Protein AF-A0A937U6I2-F1 (afdb_monomer)

Radius of gyration: 20.14 Å; Cα contacts (8 Å, |Δi|>4): 126; chains: 1; bounding box: 42×28×64 Å

pLDDT: mean 82.34, std 18.41, range [31.67, 98.12]

Foldseek 3Di:
DVVVVVVVCVVVVVVPDDDDPPPPFPCPVCLVVLVVQLVVLLVQLLVLLVVLLVQLVVLVVVDQPCLVVSLVSLVSNLVSLVSNLVSCVRNVRVCCVPPCVPPCVPPNVVLVVLVVVLVVLSVVLNVLSVVLSVLSVVDRSNPPVVCSVVNNVSSVSSSVSSVSNVVSVVVVVVVVPDD

Secondary structure (DSSP, 8-state):
-HHHHHHHHHHHHHHHS-S------TTGGGHHHHHHHHHHHHHHHHHHHHHHHHHHHHHHTT--TTHHHHHHHHHHHHHHHHHHHHHHHHHHHHHIIIIIIIIIHHH-HHHHHHHHHHHHHHHHHHHHHHHHHHHHHH--TTT-GGGHHHHHHHHHHHHHHHHHHHHHHHHHHHHT---

Mean predicted aligned error: 8.8 Å

Solvent-accessible surface area (backbone atoms only — not comparable to full-atom values): 9840 Å² total; per-residue (Å²): 96,59,57,57,51,54,51,47,45,57,59,50,56,63,68,71,54,81,93,68,85,69,76,80,56,78,59,64,94,46,45,66,62,47,50,52,52,29,52,52,31,45,51,53,24,52,54,24,44,51,58,26,46,63,47,57,59,32,46,80,72,73,50,60,94,53,59,74,60,36,54,49,23,43,52,51,24,38,53,26,45,53,52,27,49,53,41,47,60,60,49,40,63,56,42,45,63,70,42,38,62,66,49,25,68,73,78,33,61,68,58,48,51,55,50,53,52,47,51,54,47,48,58,52,43,54,55,49,39,53,52,52,43,52,52,56,75,73,56,52,76,80,80,48,53,76,59,44,74,59,53,51,56,52,53,51,50,50,45,53,47,53,50,51,49,49,52,53,51,54,49,56,49,50,73,73,62,72,89

Structure (mmCIF, N/CA/C/O backbone):
data_AF-A0A937U6I2-F1
#
_entry.id   AF-A0A937U6I2-F1
#
loop_
_atom_site.group_PDB
_atom_site.id
_atom_site.type_symbol
_atom_site.label_atom_id
_atom_site.label_alt_id
_atom_site.label_comp_id
_atom_site.label_asym_id
_atom_site.label_entity_id
_atom_site.label_seq_id
_atom_site.pdbx_PDB_ins_code
_atom_site.Cartn_x
_atom_site.Cartn_y
_atom_site.Cartn_z
_atom_site.occupancy
_atom_site.B_iso_or_equiv
_atom_site.auth_seq_id
_atom_site.auth_comp_id
_atom_site.auth_asym_id
_atom_site.auth_atom_id
_atom_site.pdbx_PDB_model_num
ATOM 1 N N . MET A 1 1 ? -0.943 6.144 -28.803 1.00 35.94 1 MET A N 1
ATOM 2 C CA . MET A 1 1 ? -1.054 5.220 -29.969 1.00 35.94 1 MET A CA 1
ATOM 3 C C . MET A 1 1 ? 0.317 4.964 -30.582 1.00 35.94 1 MET A C 1
ATOM 5 O O . MET A 1 1 ? 0.565 3.845 -31.000 1.00 35.94 1 MET A O 1
ATOM 9 N N . ALA A 1 2 ? 1.238 5.931 -30.543 1.00 31.67 2 ALA A N 1
ATOM 10 C CA . ALA A 1 2 ? 2.617 5.746 -30.993 1.00 31.67 2 ALA A CA 1
ATOM 11 C C . ALA A 1 2 ? 3.400 4.714 -30.151 1.00 31.67 2 ALA A C 1
ATOM 13 O O . ALA A 1 2 ? 4.226 3.983 -30.688 1.00 31.67 2 ALA A O 1
ATOM 14 N N . PHE A 1 3 ? 3.089 4.566 -28.853 1.00 37.88 3 PHE A N 1
ATOM 15 C CA . PHE A 1 3 ? 3.633 3.481 -28.014 1.00 37.88 3 PHE A CA 1
ATOM 16 C C . PHE A 1 3 ? 3.252 2.076 -28.515 1.00 37.88 3 PHE A C 1
ATOM 18 O O . PHE A 1 3 ? 4.052 1.147 -28.435 1.00 37.88 3 PHE A O 1
ATOM 25 N N . PHE A 1 4 ? 2.032 1.931 -29.041 1.00 41.69 4 PHE A N 1
ATOM 26 C CA . PHE A 1 4 ? 1.520 0.673 -29.582 1.00 41.69 4 PHE A CA 1
ATOM 27 C C . PHE A 1 4 ? 2.225 0.316 -30.891 1.00 41.69 4 PHE A C 1
ATOM 29 O O . PHE A 1 4 ? 2.649 -0.825 -31.052 1.00 41.69 4 PHE A O 1
ATOM 36 N N . GLU A 1 5 ? 2.431 1.298 -31.772 1.00 39.84 5 GLU A N 1
ATOM 37 C CA . GLU A 1 5 ? 3.123 1.082 -33.044 1.00 39.84 5 GLU A CA 1
ATOM 38 C C . GLU A 1 5 ? 4.613 0.813 -32.867 1.00 39.84 5 GLU A C 1
ATOM 40 O O . GLU A 1 5 ? 5.108 -0.121 -33.476 1.00 39.84 5 GLU A O 1
ATOM 45 N N . ARG A 1 6 ? 5.318 1.522 -31.974 1.00 48.12 6 ARG A N 1
ATOM 46 C CA . ARG A 1 6 ? 6.763 1.308 -31.771 1.00 48.12 6 ARG A CA 1
ATOM 47 C C . ARG A 1 6 ? 7.086 0.026 -31.002 1.00 48.12 6 ARG A C 1
ATOM 49 O O . ARG A 1 6 ? 8.097 -0.612 -31.270 1.00 48.12 6 ARG A O 1
ATOM 56 N N . PHE A 1 7 ? 6.227 -0.373 -30.059 1.00 51.81 7 PHE A N 1
ATOM 57 C CA . PHE A 1 7 ? 6.339 -1.679 -29.404 1.00 51.81 7 PHE A CA 1
ATOM 58 C C . PHE A 1 7 ? 6.014 -2.806 -30.391 1.00 51.81 7 PHE A C 1
ATOM 60 O O . PHE A 1 7 ? 6.763 -3.772 -30.442 1.00 51.81 7 PHE A O 1
ATOM 67 N N . CYS A 1 8 ? 4.973 -2.664 -31.225 1.00 45.91 8 CYS A N 1
ATOM 68 C CA . CYS A 1 8 ? 4.699 -3.622 -32.299 1.00 45.91 8 CYS A CA 1
ATOM 69 C C . CYS A 1 8 ? 5.798 -3.632 -33.368 1.00 45.91 8 CYS A C 1
ATOM 71 O O . CYS A 1 8 ? 6.130 -4.708 -33.831 1.00 45.91 8 CYS A O 1
ATOM 73 N N . GLU A 1 9 ? 6.404 -2.500 -33.730 1.00 47.06 9 GLU A N 1
ATOM 74 C CA . GLU A 1 9 ? 7.541 -2.434 -34.658 1.00 47.06 9 GLU A CA 1
ATOM 75 C C . GLU A 1 9 ? 8.759 -3.150 -34.093 1.00 47.06 9 GLU A C 1
ATOM 77 O O . GLU A 1 9 ? 9.342 -3.956 -34.796 1.00 47.06 9 GLU A O 1
ATOM 82 N N . VAL A 1 10 ? 9.134 -2.927 -32.830 1.00 54.56 10 VAL A N 1
ATOM 83 C CA . VAL A 1 10 ? 10.251 -3.661 -32.207 1.00 54.56 10 VAL A CA 1
ATOM 84 C C . VAL A 1 10 ? 9.935 -5.162 -32.115 1.00 54.56 10 VAL A C 1
ATOM 86 O O . VAL A 1 10 ? 10.808 -5.992 -32.362 1.00 54.56 10 VAL A O 1
ATOM 89 N N . LEU A 1 11 ? 8.676 -5.520 -31.844 1.00 48.47 11 LEU A N 1
ATOM 90 C CA . LEU A 1 11 ? 8.210 -6.908 -31.763 1.00 48.47 11 LEU A CA 1
ATOM 91 C C . LEU A 1 11 ? 8.089 -7.592 -33.145 1.00 48.47 11 LEU A C 1
ATOM 93 O O . LEU A 1 11 ? 8.285 -8.800 -33.247 1.00 48.47 11 LEU A O 1
ATOM 97 N N . LEU A 1 12 ? 7.781 -6.840 -34.208 1.00 44.22 12 LEU A N 1
ATOM 98 C CA . LEU A 1 12 ? 7.630 -7.325 -35.588 1.00 44.22 12 LEU A CA 1
ATOM 99 C C . LEU A 1 12 ? 8.954 -7.288 -36.367 1.00 44.22 12 LEU A C 1
ATOM 101 O O . LEU A 1 12 ? 9.230 -8.217 -37.119 1.00 44.22 12 LEU A O 1
ATOM 105 N N . LEU A 1 13 ? 9.812 -6.288 -36.149 1.00 45.78 13 LEU A N 1
ATOM 106 C CA . LEU A 1 13 ? 11.174 -6.228 -36.703 1.00 45.78 13 LEU A CA 1
ATOM 107 C C . LEU A 1 13 ? 12.085 -7.281 -36.061 1.00 45.78 13 LEU A C 1
ATOM 109 O O . LEU A 1 13 ? 12.950 -7.832 -36.739 1.00 45.78 13 LEU A O 1
ATOM 113 N N . GLY A 1 14 ? 11.843 -7.633 -34.792 1.00 42.44 14 GLY A N 1
ATOM 114 C CA . GLY A 1 14 ? 12.452 -8.803 -34.153 1.00 42.44 14 GLY A CA 1
ATOM 115 C C . GLY A 1 14 ? 11.981 -10.147 -34.729 1.00 42.44 14 GLY A C 1
ATOM 116 O O . GLY A 1 14 ? 12.646 -11.156 -34.522 1.00 42.44 14 GLY A O 1
ATOM 117 N N . ALA A 1 15 ? 10.871 -10.175 -35.477 1.00 44.38 15 ALA A N 1
ATOM 118 C CA . ALA A 1 15 ? 10.343 -11.381 -36.119 1.00 44.38 15 ALA A CA 1
ATOM 119 C C . ALA A 1 15 ? 10.785 -11.546 -37.589 1.00 44.38 15 ALA A C 1
ATOM 121 O O . ALA A 1 15 ? 10.637 -12.635 -38.141 1.00 44.38 15 ALA A O 1
ATOM 122 N N . SER A 1 16 ? 11.330 -10.500 -38.228 1.00 41.97 16 SER A N 1
ATOM 123 C CA . SER A 1 16 ? 11.788 -10.532 -39.630 1.00 41.97 16 SER A CA 1
ATOM 124 C C . SER A 1 16 ? 13.309 -10.647 -39.809 1.00 41.97 16 SER A C 1
ATOM 126 O O . SER A 1 16 ? 13.774 -10.821 -40.934 1.00 41.97 16 SER A O 1
ATOM 128 N N . GLY A 1 17 ? 14.095 -10.543 -38.732 1.00 39.78 17 GLY A N 1
ATOM 129 C CA . GLY A 1 17 ? 15.539 -10.790 -38.739 1.00 39.78 17 GLY A CA 1
ATOM 130 C C . GLY A 1 17 ? 15.842 -12.243 -38.375 1.00 39.78 17 GLY A C 1
ATOM 131 O O . GLY A 1 17 ? 15.545 -12.671 -37.264 1.00 39.78 17 GLY A O 1
ATOM 132 N N . GLY A 1 18 ? 16.395 -13.005 -39.319 1.00 41.66 18 GLY A N 1
ATOM 133 C CA . GLY A 1 18 ? 16.702 -14.426 -39.156 1.00 41.66 18 GLY A CA 1
ATOM 134 C C . GLY A 1 18 ? 17.560 -14.760 -37.928 1.00 41.66 18 GLY A C 1
ATOM 135 O O . GLY A 1 18 ? 18.485 -14.035 -37.580 1.00 41.66 18 GLY A O 1
ATOM 136 N N . GLU A 1 19 ? 17.223 -15.894 -37.308 1.00 42.62 19 GLU A N 1
ATOM 137 C CA . GLU A 1 19 ? 18.074 -16.730 -36.449 1.00 42.62 19 GLU A CA 1
ATOM 138 C C . GLU A 1 19 ? 18.980 -16.011 -35.432 1.00 42.62 19 GLU A C 1
ATOM 140 O O . GLU A 1 19 ? 20.196 -16.167 -35.409 1.00 42.62 19 GLU A O 1
ATOM 145 N N . ALA A 1 20 ? 18.359 -15.339 -34.467 1.00 39.75 20 ALA A N 1
ATOM 146 C CA . ALA A 1 20 ? 18.815 -15.408 -33.084 1.00 39.75 20 ALA A CA 1
ATOM 147 C C . ALA A 1 20 ? 17.572 -15.369 -32.199 1.00 39.75 20 ALA A C 1
ATOM 149 O O . ALA A 1 20 ? 16.905 -14.342 -32.100 1.00 39.75 20 ALA A O 1
ATOM 150 N N . ALA A 1 21 ? 17.221 -16.504 -31.592 1.00 43.34 21 ALA A N 1
ATOM 151 C CA . ALA A 1 21 ? 16.171 -16.566 -30.589 1.00 43.34 21 ALA A CA 1
ATOM 152 C C . ALA A 1 21 ? 16.578 -15.674 -29.408 1.00 43.34 21 ALA A C 1
ATOM 154 O O . ALA A 1 21 ? 17.248 -16.129 -28.481 1.00 43.34 21 ALA A O 1
ATOM 155 N N . ALA A 1 22 ? 16.201 -14.392 -29.452 1.00 48.66 22 ALA A N 1
ATOM 156 C CA . ALA A 1 22 ? 16.170 -13.561 -28.264 1.00 48.66 22 ALA A CA 1
ATOM 157 C C . ALA A 1 22 ? 15.374 -14.369 -27.229 1.00 48.66 22 ALA A C 1
ATOM 159 O O . ALA A 1 22 ? 14.268 -14.817 -27.554 1.00 48.66 22 ALA A O 1
ATOM 160 N N . PRO A 1 23 ? 15.946 -14.680 -26.053 1.00 48.94 23 PRO A N 1
ATOM 161 C CA . PRO A 1 23 ? 15.294 -15.561 -25.101 1.00 48.94 23 PRO A CA 1
ATOM 162 C C . PRO A 1 23 ? 13.951 -14.929 -24.760 1.00 48.94 23 PRO A C 1
ATOM 164 O O . PRO A 1 23 ? 13.916 -13.859 -24.157 1.00 48.94 23 PRO A O 1
ATOM 167 N N . GLY A 1 24 ? 12.863 -15.559 -25.214 1.00 48.88 24 GLY A N 1
ATOM 168 C CA . GLY A 1 24 ? 11.517 -15.037 -25.025 1.00 48.88 24 GLY A CA 1
ATOM 169 C C . GLY A 1 24 ? 11.320 -14.755 -23.545 1.00 48.88 24 GLY A C 1
ATOM 170 O O . GLY A 1 24 ? 11.349 -15.675 -22.723 1.00 48.88 24 GLY A O 1
ATOM 171 N N . ILE A 1 25 ? 11.199 -13.478 -23.191 1.00 61.44 25 ILE A N 1
ATOM 172 C CA . ILE A 1 25 ? 11.077 -13.097 -21.792 1.00 61.44 25 ILE A CA 1
ATOM 173 C C . ILE A 1 25 ? 9.711 -13.582 -21.310 1.00 61.44 25 ILE A C 1
ATOM 175 O O . ILE A 1 25 ? 8.695 -13.470 -22.003 1.00 61.44 25 ILE A O 1
ATOM 179 N N . PHE A 1 26 ? 9.694 -14.176 -20.119 1.00 59.03 26 PHE A N 1
ATOM 180 C CA . PHE A 1 26 ? 8.503 -14.764 -19.519 1.00 59.03 26 PHE A CA 1
ATOM 181 C C . PHE A 1 26 ? 7.305 -13.792 -19.588 1.00 59.03 26 PHE A C 1
ATOM 183 O O . PHE A 1 26 ? 7.383 -12.672 -19.089 1.00 59.03 26 PHE A O 1
ATOM 190 N N . LEU A 1 27 ? 6.196 -14.237 -20.200 1.00 61.84 27 LEU A N 1
ATOM 191 C CA . LEU A 1 27 ? 4.906 -13.528 -20.327 1.00 61.84 27 LEU A CA 1
ATOM 192 C C . LEU A 1 27 ? 4.864 -12.270 -21.218 1.00 61.84 27 LEU A C 1
ATOM 194 O O . LEU A 1 27 ? 3.921 -11.487 -21.106 1.00 61.84 27 LEU A O 1
ATOM 198 N N . GLU A 1 28 ? 5.783 -12.101 -22.170 1.00 68.19 28 GLU A N 1
ATOM 199 C CA . GLU A 1 28 ? 5.769 -10.966 -23.113 1.00 68.19 28 GLU A CA 1
ATOM 200 C C . GLU A 1 28 ? 4.412 -10.766 -23.825 1.00 68.19 28 GLU A C 1
ATOM 202 O O . GLU A 1 28 ? 3.887 -9.653 -23.879 1.00 68.19 28 GLU A O 1
ATOM 207 N N . ARG A 1 29 ? 3.755 -11.858 -24.247 1.00 74.31 29 ARG A N 1
ATOM 208 C CA . ARG A 1 29 ? 2.413 -11.834 -24.873 1.00 74.31 29 ARG A CA 1
ATOM 209 C C . ARG A 1 29 ? 1.294 -11.324 -23.955 1.00 74.31 29 ARG A C 1
ATOM 211 O O . ARG A 1 29 ? 0.275 -10.850 -24.445 1.00 74.31 29 ARG A O 1
ATOM 218 N N . PHE A 1 30 ? 1.464 -11.425 -22.637 1.00 80.88 30 PHE A N 1
ATOM 219 C CA . PHE A 1 30 ? 0.461 -11.036 -21.639 1.00 80.88 30 PHE A CA 1
ATOM 220 C C . PHE A 1 30 ? 0.806 -9.731 -20.919 1.00 80.88 30 PHE A C 1
ATOM 222 O O . PHE A 1 30 ? 0.033 -9.284 -20.072 1.00 80.88 30 PHE A O 1
ATOM 229 N N . TYR A 1 31 ? 1.932 -9.098 -21.261 1.00 80.12 31 TYR A N 1
ATOM 230 C CA . TYR A 1 31 ? 2.453 -7.921 -20.568 1.00 80.12 31 TYR A CA 1
ATOM 231 C C . TYR A 1 31 ? 1.410 -6.805 -20.417 1.00 80.12 31 TYR A C 1
ATOM 233 O O . TYR A 1 31 ? 1.219 -6.276 -19.324 1.00 80.12 31 TYR A O 1
ATOM 241 N N . ILE A 1 32 ? 0.675 -6.491 -21.489 1.00 80.31 32 ILE A N 1
ATOM 242 C CA . ILE A 1 32 ? -0.350 -5.435 -21.484 1.00 80.31 32 ILE A CA 1
ATOM 243 C C . ILE A 1 32 ? -1.503 -5.787 -20.540 1.00 80.31 32 ILE A C 1
ATOM 245 O O . ILE A 1 32 ? -1.930 -4.954 -19.742 1.00 80.31 32 ILE A O 1
ATOM 249 N N . VAL A 1 33 ? -1.994 -7.027 -20.596 1.00 86.44 33 VAL A N 1
ATOM 250 C CA . VAL A 1 33 ? -3.095 -7.491 -19.739 1.00 86.44 33 VAL A CA 1
ATOM 251 C C . VAL A 1 33 ? -2.672 -7.471 -18.270 1.00 86.44 33 VAL A C 1
ATOM 253 O O . VAL A 1 33 ? -3.427 -6.999 -17.419 1.00 86.44 33 VAL A O 1
ATOM 256 N N . LEU A 1 34 ? -1.447 -7.914 -17.973 1.00 86.50 34 LEU A N 1
ATOM 257 C CA . LEU A 1 34 ? -0.864 -7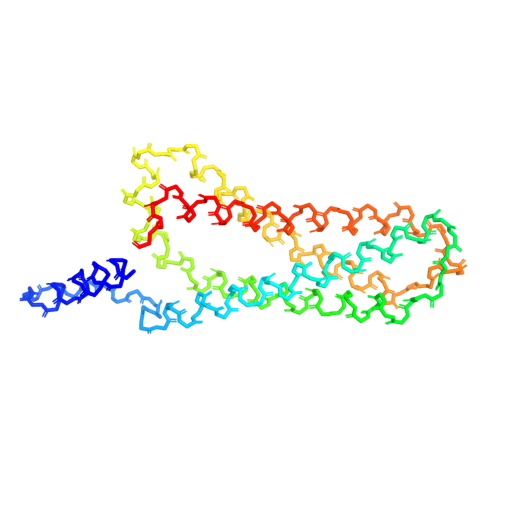.855 -16.633 1.00 86.50 34 LEU A CA 1
ATOM 258 C C . LEU A 1 34 ? -0.751 -6.410 -16.142 1.00 86.50 34 LEU A C 1
ATOM 260 O O . LEU A 1 34 ? -1.139 -6.122 -15.012 1.00 86.50 34 LEU A O 1
ATOM 264 N N . LEU A 1 35 ? -0.279 -5.493 -16.991 1.00 85.44 35 LEU A N 1
ATOM 265 C CA . LEU A 1 35 ? -0.116 -4.080 -16.649 1.00 85.44 35 LEU A CA 1
ATOM 266 C C . LEU A 1 35 ? -1.459 -3.388 -16.387 1.00 85.44 35 LEU A C 1
ATOM 268 O O . LEU A 1 35 ? -1.593 -2.668 -15.398 1.00 85.44 35 LEU A O 1
ATOM 272 N N . LEU A 1 36 ? -2.470 -3.634 -17.225 1.00 88.00 36 LEU A N 1
ATOM 273 C CA . LEU A 1 36 ? -3.818 -3.096 -17.025 1.00 88.00 36 LEU A CA 1
ATOM 274 C C . LEU A 1 36 ? -4.450 -3.646 -15.746 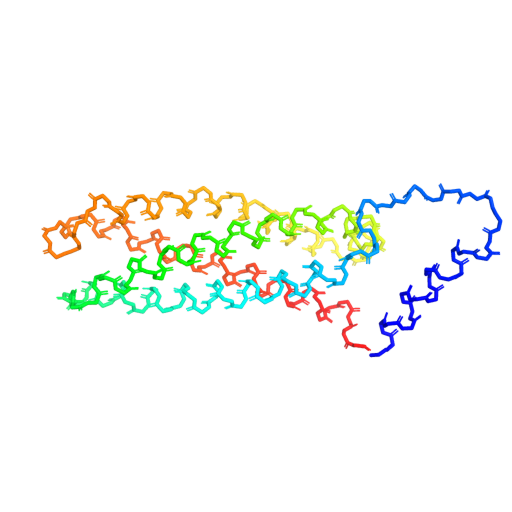1.00 88.00 36 LEU A C 1
ATOM 276 O O . LEU A 1 36 ? -5.001 -2.886 -14.950 1.00 88.00 36 LEU A O 1
ATOM 280 N N . THR A 1 37 ? -4.317 -4.951 -15.506 1.00 89.56 37 THR A N 1
ATOM 281 C CA . THR A 1 37 ? -4.831 -5.584 -14.286 1.00 89.56 37 THR A CA 1
ATOM 282 C C . THR A 1 37 ? -4.130 -5.030 -13.046 1.00 89.56 37 THR A C 1
ATOM 284 O O . THR A 1 37 ? -4.785 -4.709 -12.055 1.00 89.56 37 THR A O 1
ATOM 287 N N . HIS A 1 38 ? -2.809 -4.843 -13.111 1.00 90.12 38 HIS A N 1
ATOM 288 C CA . HIS A 1 38 ? -2.023 -4.205 -12.060 1.00 90.12 38 HIS A CA 1
ATOM 289 C C . HIS A 1 38 ? -2.499 -2.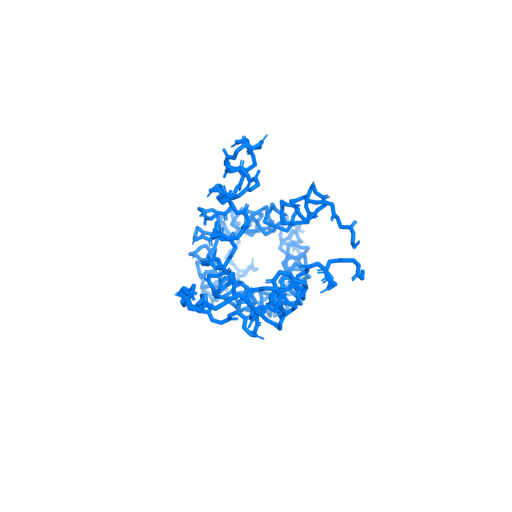773 -11.783 1.00 90.12 38 HIS A C 1
ATOM 291 O O . HIS A 1 38 ? -2.677 -2.409 -10.622 1.00 90.12 38 HIS A O 1
ATOM 297 N N . LEU A 1 39 ? -2.753 -1.974 -12.825 1.00 90.50 39 LEU A N 1
ATOM 298 C CA . LEU A 1 39 ? -3.233 -0.597 -12.692 1.00 90.50 39 LEU A CA 1
ATOM 299 C C . LEU A 1 39 ? -4.621 -0.534 -12.039 1.00 90.50 39 LEU A C 1
ATOM 301 O O . LEU A 1 39 ? -4.832 0.249 -11.112 1.00 90.50 39 LEU A O 1
ATOM 305 N N . ILE A 1 40 ? -5.550 -1.387 -12.476 1.00 94.19 40 ILE A N 1
ATOM 306 C CA . ILE A 1 40 ? -6.898 -1.473 -11.897 1.00 94.19 40 ILE A CA 1
ATOM 307 C C . ILE A 1 40 ? -6.812 -1.878 -10.421 1.00 94.19 40 ILE A C 1
ATOM 309 O O . ILE A 1 40 ? -7.399 -1.218 -9.561 1.00 94.19 40 ILE A O 1
ATOM 313 N N . ALA A 1 41 ? -6.036 -2.918 -10.105 1.00 95.25 41 ALA A N 1
ATOM 314 C CA . AL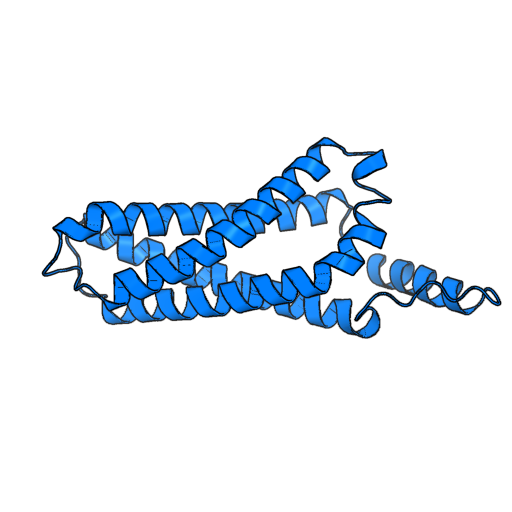A A 1 41 ? -5.846 -3.376 -8.732 1.00 95.25 41 ALA A CA 1
ATOM 315 C C . ALA A 1 41 ? -5.180 -2.303 -7.850 1.00 95.25 41 ALA A C 1
ATOM 317 O O . ALA A 1 41 ? -5.563 -2.132 -6.691 1.00 95.25 41 ALA A O 1
ATOM 318 N N . ALA A 1 42 ? -4.238 -1.527 -8.398 1.00 94.88 42 ALA A N 1
ATOM 319 C CA . ALA A 1 42 ? -3.618 -0.402 -7.703 1.00 94.88 42 ALA A CA 1
ATOM 320 C C . ALA A 1 42 ? -4.623 0.726 -7.420 1.00 94.88 42 ALA A C 1
ATOM 322 O O . ALA A 1 42 ? -4.593 1.310 -6.336 1.00 94.88 42 ALA A O 1
ATOM 323 N N . GLY A 1 43 ? -5.556 0.990 -8.340 1.00 96.62 43 GLY A N 1
ATOM 324 C CA . GLY A 1 43 ? -6.660 1.928 -8.125 1.00 96.62 43 GLY A CA 1
ATOM 325 C C . GLY A 1 43 ? -7.597 1.487 -6.996 1.00 96.62 43 GLY A C 1
ATOM 326 O O . GLY A 1 43 ? -7.913 2.280 -6.106 1.00 96.62 43 GLY A O 1
ATOM 327 N N . VAL A 1 44 ? -7.982 0.205 -6.974 1.00 97.81 44 VAL A N 1
ATOM 328 C CA . VAL A 1 44 ? -8.793 -0.375 -5.886 1.00 97.81 44 VAL A CA 1
ATOM 329 C C . VAL A 1 44 ? -8.062 -0.274 -4.546 1.00 97.81 44 VAL A C 1
ATOM 331 O O . VAL A 1 44 ? -8.652 0.162 -3.556 1.00 97.81 44 VAL A O 1
ATOM 334 N N . LEU A 1 45 ? -6.771 -0.614 -4.517 1.00 97.75 45 LEU A N 1
ATOM 335 C CA . LEU A 1 45 ? -5.919 -0.491 -3.336 1.00 97.75 45 LEU A CA 1
ATOM 336 C C . LEU A 1 45 ? -5.872 0.954 -2.818 1.00 97.75 45 LEU A C 1
ATOM 338 O O . LEU A 1 45 ? -6.069 1.180 -1.625 1.00 97.75 45 LEU A O 1
ATOM 342 N N . ALA A 1 46 ? -5.645 1.929 -3.701 1.00 97.75 46 ALA A N 1
ATOM 343 C CA . ALA A 1 46 ? -5.598 3.342 -3.338 1.00 97.75 46 ALA A CA 1
ATOM 344 C C . ALA A 1 46 ? -6.925 3.802 -2.723 1.00 97.75 46 ALA A C 1
ATOM 346 O O . ALA A 1 46 ? -6.945 4.382 -1.636 1.00 97.75 46 ALA A O 1
ATOM 347 N N . GLY A 1 47 ? -8.042 3.478 -3.383 1.00 97.25 47 GLY A N 1
ATOM 348 C CA . GLY A 1 47 ? -9.379 3.795 -2.894 1.00 97.25 47 GLY A CA 1
ATOM 349 C C . GLY A 1 47 ? -9.656 3.171 -1.527 1.00 97.25 47 GLY A C 1
ATOM 350 O O . GLY A 1 47 ? -10.103 3.868 -0.614 1.00 97.25 47 GLY A O 1
ATOM 351 N N . ALA A 1 48 ? -9.348 1.883 -1.353 1.00 97.88 48 ALA A N 1
ATOM 352 C CA . ALA A 1 48 ? -9.535 1.182 -0.087 1.00 97.88 48 ALA A CA 1
ATOM 353 C C . ALA A 1 48 ? -8.706 1.814 1.041 1.00 97.88 48 ALA A C 1
ATOM 355 O O . ALA A 1 48 ? -9.247 2.083 2.113 1.00 97.88 48 ALA A O 1
ATOM 356 N N . MET A 1 49 ? -7.429 2.117 0.792 1.00 98.00 49 MET A N 1
ATOM 357 C CA . MET A 1 49 ? -6.530 2.677 1.805 1.00 98.00 49 MET A CA 1
ATOM 358 C C . MET A 1 49 ? -6.893 4.103 2.216 1.00 98.00 49 MET A C 1
ATOM 360 O O . MET A 1 49 ? -6.838 4.406 3.408 1.00 98.00 49 MET A O 1
ATOM 364 N N . ILE A 1 50 ? -7.365 4.936 1.283 1.00 98.00 50 ILE A N 1
ATOM 365 C CA . ILE A 1 50 ? -7.878 6.278 1.595 1.00 98.00 50 ILE A CA 1
ATOM 366 C C . ILE A 1 50 ? -9.125 6.178 2.482 1.00 98.00 50 ILE A C 1
ATOM 368 O O . ILE A 1 50 ? -9.194 6.814 3.533 1.00 98.00 50 ILE A O 1
ATOM 372 N N . HIS A 1 51 ? -10.108 5.351 2.108 1.00 97.62 51 HIS A N 1
ATOM 373 C CA . HIS A 1 51 ? -11.321 5.181 2.915 1.00 97.62 51 HIS A CA 1
ATOM 374 C C . HIS A 1 51 ? -11.019 4.604 4.299 1.00 97.62 51 HIS A C 1
ATOM 376 O O . HIS A 1 51 ? -11.629 5.018 5.288 1.00 97.62 51 HIS A O 1
ATOM 382 N N . ASN A 1 52 ? -10.072 3.672 4.366 1.00 97.25 52 ASN A N 1
ATOM 383 C CA . ASN A 1 52 ? -9.579 3.100 5.604 1.00 97.25 52 ASN A CA 1
ATOM 384 C C . ASN A 1 52 ? -8.943 4.179 6.496 1.00 97.25 52 ASN A C 1
ATOM 386 O O . ASN A 1 52 ? -9.385 4.375 7.627 1.00 97.25 52 ASN A O 1
ATOM 390 N N . LEU A 1 53 ? -8.005 4.965 5.955 1.00 97.62 53 LEU A N 1
ATOM 391 C CA . LEU A 1 53 ? -7.335 6.061 6.659 1.00 97.62 53 LEU A CA 1
ATOM 392 C C . LEU A 1 53 ? -8.331 7.083 7.214 1.00 97.62 53 LEU A C 1
ATOM 394 O O . LEU A 1 53 ? -8.240 7.463 8.378 1.00 97.62 53 LEU A O 1
ATOM 398 N N . LEU A 1 54 ? -9.328 7.480 6.419 1.00 97.31 54 LEU A N 1
ATOM 399 C CA . LEU A 1 54 ? -10.367 8.421 6.843 1.00 97.31 54 LEU A CA 1
ATOM 400 C C . LEU A 1 54 ? -11.223 7.892 8.003 1.00 97.31 54 LEU A C 1
ATOM 402 O O . LEU A 1 54 ? -11.745 8.685 8.787 1.00 97.31 54 LEU A O 1
ATOM 406 N N . ILE A 1 55 ? -11.419 6.573 8.113 1.00 96.38 55 ILE A N 1
ATOM 407 C CA . ILE A 1 55 ? -12.129 5.979 9.253 1.00 96.38 55 ILE A CA 1
ATOM 408 C C . ILE A 1 55 ? -11.202 5.887 10.465 1.00 96.38 55 ILE A C 1
ATOM 410 O O . ILE A 1 55 ? -11.609 6.289 11.552 1.00 96.38 55 ILE A O 1
ATOM 414 N N . VAL A 1 56 ? -9.962 5.431 10.283 1.00 95.50 56 VAL A N 1
ATOM 415 C CA . VAL A 1 56 ? -8.973 5.320 11.366 1.00 95.50 56 VAL A CA 1
ATOM 416 C C . VAL A 1 56 ? -8.672 6.685 11.985 1.00 95.50 56 VAL A C 1
ATOM 418 O O . VAL A 1 56 ? -8.616 6.814 13.204 1.00 95.50 56 VAL A O 1
ATOM 421 N N . PHE A 1 57 ? -8.595 7.745 11.181 1.00 95.75 57 PHE A N 1
ATOM 422 C CA . PHE A 1 57 ? -8.410 9.107 11.682 1.00 95.75 57 PHE A CA 1
ATOM 423 C C . PHE A 1 57 ? -9.576 9.572 12.573 1.00 95.75 57 PHE A C 1
ATOM 425 O O . PHE A 1 57 ? -9.386 10.329 13.521 1.00 95.75 57 PHE A O 1
ATOM 432 N N . LYS A 1 58 ? -10.797 9.070 12.335 1.00 94.88 58 LYS A N 1
ATOM 433 C CA . LYS A 1 58 ? -11.953 9.340 13.206 1.00 94.88 58 LYS A CA 1
ATOM 434 C C . LYS A 1 58 ? -11.875 8.608 14.547 1.00 94.88 58 LYS A C 1
ATOM 436 O O . LYS A 1 58 ? -12.494 9.077 15.501 1.00 94.88 58 LYS A O 1
ATOM 441 N N . TYR A 1 59 ? -11.104 7.526 14.661 1.00 93.88 59 TYR A N 1
ATOM 442 C CA . TYR A 1 59 ? -10.855 6.867 15.949 1.00 93.88 59 TYR A CA 1
ATOM 443 C C . TYR A 1 59 ? -10.047 7.753 16.895 1.00 93.88 59 TYR A C 1
ATOM 445 O O . TYR A 1 59 ? -10.360 7.798 18.081 1.00 93.88 59 TYR A O 1
ATOM 453 N N . LEU A 1 60 ? -9.112 8.552 16.367 1.00 91.44 60 LEU A N 1
ATOM 454 C CA . LEU A 1 60 ? -8.402 9.569 17.155 1.00 91.44 60 LEU A CA 1
ATOM 455 C C . LEU A 1 60 ? -9.345 10.650 17.709 1.00 91.44 60 LEU A C 1
ATOM 457 O O . LEU A 1 60 ? -9.079 11.235 18.750 1.00 91.44 60 LEU A O 1
ATOM 461 N N . GLN A 1 61 ? -10.474 10.889 17.035 1.00 92.62 61 GLN A N 1
ATOM 462 C CA . GLN A 1 61 ? -11.533 11.802 17.481 1.00 92.62 61 GLN A CA 1
ATOM 463 C C . GLN A 1 61 ? -12.568 11.118 18.395 1.00 92.62 61 GLN A C 1
ATOM 465 O O . GLN A 1 61 ? -13.623 11.691 18.661 1.00 92.62 61 GLN A O 1
ATOM 470 N N . GLY A 1 62 ? -12.335 9.865 18.805 1.00 90.69 62 GLY A N 1
ATOM 471 C CA . GLY A 1 62 ? -13.255 9.081 19.633 1.00 90.69 62 GLY A CA 1
ATOM 472 C C . GLY A 1 62 ? -14.505 8.556 18.910 1.00 90.69 62 GLY A C 1
ATOM 473 O O . GLY A 1 62 ? -15.440 8.092 19.560 1.00 90.69 62 GLY A O 1
ATOM 474 N N . LYS A 1 63 ? -14.565 8.617 17.571 1.00 92.12 63 LYS A N 1
ATOM 475 C CA . LYS A 1 63 ? -15.747 8.224 16.780 1.00 92.12 63 LYS A CA 1
ATOM 476 C C . LYS A 1 63 ? -15.595 6.815 16.205 1.00 92.12 63 LYS A C 1
ATOM 478 O O . LYS A 1 63 ? -15.054 6.636 15.115 1.00 92.12 63 LYS A O 1
ATOM 483 N N . PHE A 1 64 ? -16.170 5.818 16.877 1.00 92.25 64 PHE A N 1
ATOM 484 C CA . PHE A 1 64 ? -15.992 4.396 16.533 1.00 92.25 64 PHE A CA 1
ATOM 485 C C . PHE A 1 64 ? -17.129 3.756 15.716 1.00 92.25 64 PHE A C 1
ATOM 487 O O . PHE A 1 64 ? -17.080 2.572 15.407 1.00 92.25 64 PHE A O 1
ATOM 494 N N . GLY A 1 65 ? -18.140 4.506 15.269 1.00 89.19 65 GLY A N 1
ATOM 495 C CA . GLY A 1 65 ? -19.351 3.937 14.643 1.00 89.19 65 GLY A CA 1
ATOM 496 C C . GLY A 1 65 ? -19.175 3.172 13.313 1.00 89.19 65 GLY A C 1
ATOM 497 O O . GLY A 1 65 ? -20.156 2.700 12.750 1.00 89.19 65 GLY A O 1
ATOM 498 N N . ARG A 1 66 ? -17.958 3.061 12.759 1.00 91.75 66 ARG A N 1
ATOM 499 C CA . ARG A 1 66 ? -17.685 2.471 11.428 1.00 91.75 66 ARG A CA 1
ATOM 500 C C . ARG A 1 66 ? -16.734 1.257 11.452 1.00 91.75 66 ARG A C 1
ATOM 502 O O . ARG A 1 66 ? -16.207 0.903 10.402 1.00 91.75 66 ARG A O 1
ATOM 509 N N . LYS A 1 67 ? -16.561 0.586 12.606 1.00 92.31 67 LYS A N 1
ATOM 510 C CA . LYS A 1 67 ? -15.679 -0.597 12.810 1.00 92.31 67 LYS A CA 1
ATOM 511 C C . LYS A 1 67 ? -15.785 -1.672 11.721 1.00 92.31 67 LYS A C 1
ATOM 513 O O . LYS A 1 67 ? -14.780 -2.072 11.148 1.00 92.31 67 LYS A O 1
ATOM 518 N N . LYS A 1 68 ? -17.000 -2.142 11.411 1.00 93.31 68 LYS A N 1
ATOM 519 C CA . LYS A 1 68 ? -17.206 -3.220 10.420 1.00 93.31 68 LYS A CA 1
ATOM 520 C C . LYS A 1 68 ? -16.738 -2.824 9.017 1.00 93.31 68 LYS A C 1
ATOM 522 O O . LYS A 1 68 ? -16.205 -3.649 8.282 1.00 93.31 68 LYS A O 1
ATOM 527 N N . ARG A 1 69 ? -16.942 -1.556 8.649 1.00 94.69 69 ARG A N 1
ATOM 528 C CA . ARG A 1 69 ? -16.592 -1.043 7.324 1.00 94.69 69 ARG A CA 1
ATOM 529 C C . ARG A 1 69 ? -15.098 -0.784 7.181 1.00 94.69 69 ARG A C 1
ATOM 531 O O . ARG A 1 69 ? -14.550 -1.007 6.112 1.00 94.69 69 ARG A O 1
ATOM 538 N N . GLU A 1 70 ? -14.450 -0.330 8.243 1.00 96.19 70 GLU A N 1
ATOM 539 C CA . GLU A 1 70 ? -12.994 -0.213 8.260 1.00 96.19 70 GLU A CA 1
ATOM 540 C C . GLU A 1 70 ? -12.340 -1.601 8.120 1.00 96.19 70 GLU A C 1
ATOM 542 O O . GLU A 1 70 ? -11.535 -1.770 7.214 1.00 96.19 70 GLU A O 1
ATOM 547 N N . LEU A 1 71 ? -12.802 -2.634 8.842 1.00 95.75 71 LEU A N 1
ATOM 548 C CA . LEU A 1 71 ? -12.288 -4.003 8.665 1.00 95.75 71 LEU A CA 1
ATOM 549 C C . LEU A 1 71 ? -12.468 -4.516 7.225 1.00 95.75 71 LEU A C 1
ATOM 551 O O . LEU A 1 71 ? -11.602 -5.216 6.696 1.00 95.75 71 LEU A O 1
ATOM 555 N N . TYR A 1 72 ? -13.586 -4.169 6.580 1.00 97.06 72 TYR A N 1
ATOM 556 C CA . TYR A 1 72 ? -13.799 -4.467 5.165 1.00 97.06 72 TYR A CA 1
ATOM 557 C C . TYR A 1 72 ? -12.736 -3.798 4.282 1.00 97.06 72 TYR A C 1
ATOM 559 O O . TYR A 1 72 ? -12.118 -4.478 3.466 1.00 97.06 72 TYR A O 1
ATOM 567 N N . PHE A 1 73 ? -12.462 -2.503 4.475 1.00 97.50 73 PHE A N 1
ATOM 568 C CA . PHE A 1 73 ? -11.418 -1.811 3.717 1.00 97.50 73 PHE A CA 1
ATOM 569 C C . PHE A 1 73 ? -10.012 -2.331 4.021 1.00 97.50 73 PHE A C 1
ATOM 571 O O . PHE A 1 73 ? -9.224 -2.461 3.091 1.00 97.50 73 PHE A O 1
ATOM 578 N N . ALA A 1 74 ? -9.706 -2.706 5.265 1.00 96.94 74 ALA A N 1
ATOM 579 C CA . ALA A 1 74 ? -8.442 -3.350 5.614 1.00 96.94 74 ALA A CA 1
ATOM 580 C C . ALA A 1 74 ? -8.271 -4.696 4.884 1.00 96.94 74 ALA A C 1
ATOM 582 O O . ALA A 1 74 ? -7.201 -4.985 4.351 1.00 96.94 74 ALA A O 1
ATOM 583 N N . ARG A 1 75 ? -9.342 -5.501 4.792 1.00 97.69 75 ARG A N 1
ATOM 584 C CA . ARG A 1 75 ? -9.343 -6.771 4.045 1.00 97.69 75 ARG A CA 1
ATOM 585 C C . ARG A 1 75 ? -9.163 -6.554 2.543 1.00 97.69 75 ARG A C 1
ATOM 587 O O . ARG A 1 75 ? -8.342 -7.229 1.928 1.00 97.69 75 ARG A O 1
ATOM 594 N N . VAL A 1 76 ? -9.930 -5.635 1.953 1.00 98.00 76 VAL A N 1
ATOM 595 C CA . VAL A 1 76 ? -9.817 -5.292 0.525 1.00 98.00 76 VAL A CA 1
ATOM 596 C C . VAL A 1 76 ? -8.428 -4.732 0.225 1.00 98.00 76 VAL A C 1
ATOM 598 O O . VAL A 1 76 ? -7.823 -5.127 -0.768 1.00 98.00 76 VAL A O 1
ATOM 601 N N . GLY A 1 77 ? -7.898 -3.875 1.100 1.00 97.81 77 GLY A N 1
ATOM 602 C CA . GLY A 1 77 ? -6.547 -3.329 1.013 1.00 97.81 77 GLY A CA 1
ATOM 603 C C . GLY A 1 77 ? -5.481 -4.422 1.006 1.00 97.81 77 GLY A C 1
ATOM 604 O O . GLY A 1 77 ? -4.661 -4.439 0.096 1.00 97.81 77 GLY A O 1
ATOM 605 N N . LEU A 1 78 ? -5.537 -5.379 1.943 1.00 98.12 78 LEU A N 1
ATOM 606 C CA . LEU A 1 78 ? -4.607 -6.515 1.989 1.00 98.12 78 LEU A CA 1
ATOM 607 C C . LEU A 1 78 ? -4.598 -7.298 0.670 1.00 98.12 78 LEU A C 1
ATOM 609 O O . LEU A 1 78 ? -3.546 -7.460 0.056 1.00 98.12 78 LEU A O 1
ATOM 613 N N . TRP A 1 79 ? -5.761 -7.770 0.217 1.00 98.06 79 TRP A N 1
ATOM 614 C CA . TRP A 1 79 ? -5.830 -8.600 -0.989 1.00 98.06 79 TRP A CA 1
ATOM 615 C C . TRP A 1 79 ? -5.468 -7.826 -2.253 1.00 98.06 79 TRP A C 1
ATOM 617 O O . TRP A 1 79 ? -4.738 -8.345 -3.094 1.00 98.06 79 TRP A O 1
ATOM 627 N N . SER A 1 80 ? -5.900 -6.568 -2.364 1.00 97.31 80 SER A N 1
ATOM 628 C CA . SER A 1 80 ? -5.505 -5.712 -3.486 1.00 97.31 80 SER A CA 1
ATOM 629 C C . SER A 1 80 ? -3.993 -5.490 -3.493 1.00 97.31 80 SER A C 1
ATOM 631 O O . SER A 1 80 ? -3.380 -5.552 -4.553 1.00 97.31 80 SER A O 1
ATOM 633 N N . TYR A 1 81 ? -3.363 -5.310 -2.325 1.00 97.50 81 TYR A N 1
ATOM 634 C CA . TYR A 1 81 ? -1.909 -5.179 -2.224 1.00 97.50 81 TYR A CA 1
ATOM 635 C C . TYR A 1 81 ? -1.185 -6.448 -2.670 1.00 97.50 81 TYR A C 1
ATOM 637 O O . TYR A 1 81 ? -0.239 -6.358 -3.446 1.00 97.50 81 TYR A O 1
ATOM 645 N N . VAL A 1 82 ? -1.640 -7.624 -2.223 1.00 97.75 82 VAL A N 1
ATOM 646 C CA . VAL A 1 82 ? -1.077 -8.920 -2.638 1.00 97.75 82 VAL A CA 1
ATOM 647 C C . VAL A 1 82 ? -1.152 -9.073 -4.158 1.00 97.75 82 VAL A C 1
ATOM 649 O O . VAL A 1 82 ? -0.150 -9.392 -4.790 1.00 97.75 82 VAL A O 1
ATOM 652 N N . ILE A 1 83 ? -2.306 -8.775 -4.758 1.00 96.31 83 ILE A N 1
ATOM 653 C CA . ILE A 1 83 ? -2.511 -8.856 -6.210 1.00 96.31 83 ILE A CA 1
ATOM 654 C C . ILE A 1 83 ? -1.581 -7.887 -6.955 1.00 96.31 83 ILE A C 1
ATOM 656 O O . ILE A 1 83 ? -0.876 -8.288 -7.881 1.00 96.31 83 ILE A O 1
ATOM 660 N N . VAL A 1 84 ? -1.533 -6.621 -6.528 1.00 95.44 84 VAL A N 1
ATOM 661 C CA . VAL A 1 84 ? -0.649 -5.595 -7.107 1.00 95.44 84 VAL A CA 1
ATOM 662 C C . VAL A 1 84 ? 0.814 -6.013 -6.995 1.00 95.44 84 VAL A C 1
ATOM 664 O O . VAL A 1 84 ? 1.567 -5.861 -7.956 1.00 95.44 84 VAL A O 1
ATOM 667 N N . TYR A 1 85 ? 1.222 -6.552 -5.846 1.00 94.69 85 TYR A N 1
ATOM 668 C CA . TYR A 1 85 ? 2.584 -7.011 -5.605 1.00 94.69 85 TYR A CA 1
ATOM 669 C C . TYR A 1 85 ? 2.954 -8.167 -6.539 1.00 94.69 85 TYR A C 1
ATOM 671 O O . TYR A 1 85 ? 3.955 -8.072 -7.242 1.00 94.69 85 TYR A O 1
ATOM 679 N N . LEU A 1 86 ? 2.115 -9.204 -6.619 1.00 94.44 86 LEU A N 1
ATOM 680 C CA . LEU A 1 86 ? 2.353 -10.371 -7.471 1.00 94.44 86 LEU A CA 1
ATOM 681 C C . LEU A 1 86 ? 2.421 -9.995 -8.953 1.00 94.44 86 LEU A C 1
ATOM 6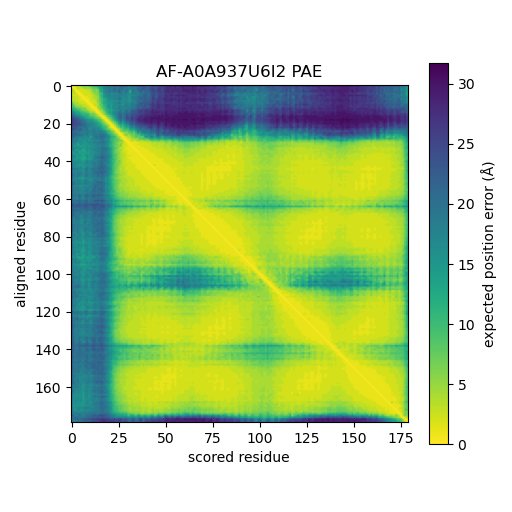83 O O . LEU A 1 86 ? 3.372 -10.374 -9.634 1.00 94.44 86 LEU A O 1
ATOM 687 N N . PHE A 1 87 ? 1.472 -9.200 -9.454 1.00 91.44 87 PHE A N 1
ATOM 688 C CA . PHE A 1 87 ? 1.541 -8.729 -10.839 1.00 91.44 87 PHE A CA 1
ATOM 689 C C . PHE A 1 87 ? 2.744 -7.819 -11.079 1.00 91.44 87 PHE A C 1
ATOM 691 O O . PHE A 1 87 ? 3.374 -7.917 -12.125 1.00 91.44 87 PHE A O 1
ATOM 698 N N . GLY A 1 88 ? 3.116 -6.991 -10.099 1.00 88.75 88 GLY A N 1
ATOM 699 C CA . GLY A 1 88 ? 4.349 -6.212 -10.155 1.00 88.75 88 GLY A CA 1
ATOM 700 C C . GLY A 1 88 ? 5.580 -7.104 -10.328 1.00 88.75 88 GLY A C 1
ATOM 701 O O . GLY A 1 88 ? 6.386 -6.849 -11.217 1.00 88.75 88 GLY A O 1
ATOM 702 N N . CYS A 1 89 ? 5.689 -8.186 -9.550 1.00 89.31 89 CYS A N 1
ATOM 703 C CA . CYS A 1 89 ? 6.764 -9.172 -9.671 1.00 89.31 89 CYS A CA 1
ATOM 704 C C . CYS A 1 89 ? 6.764 -9.888 -11.028 1.00 89.31 89 CYS A C 1
ATOM 706 O O . CYS A 1 89 ? 7.834 -10.144 -11.565 1.00 89.31 89 CYS A O 1
ATOM 708 N N . LEU A 1 90 ? 5.592 -10.182 -11.599 1.00 88.00 90 LEU A N 1
ATOM 709 C CA . LEU A 1 90 ? 5.482 -10.814 -12.920 1.00 88.00 90 LEU A CA 1
ATOM 710 C C . LEU A 1 90 ? 5.881 -9.875 -14.067 1.00 88.00 90 LEU A C 1
ATOM 712 O O . LEU A 1 90 ? 6.484 -10.314 -15.039 1.00 88.00 90 LEU A O 1
ATOM 716 N N . ILE A 1 91 ? 5.572 -8.583 -13.951 1.00 84.94 91 ILE A N 1
ATOM 717 C CA . ILE A 1 91 ? 5.928 -7.548 -14.937 1.00 84.94 91 ILE A CA 1
ATOM 718 C C . ILE A 1 91 ? 7.423 -7.188 -14.851 1.00 84.94 91 ILE A C 1
ATOM 720 O O . ILE A 1 91 ? 8.030 -6.756 -15.836 1.00 84.94 91 ILE A O 1
ATOM 724 N N . TYR A 1 92 ? 8.026 -7.359 -13.673 1.00 83.00 92 TYR A N 1
ATOM 725 C CA . TYR A 1 92 ? 9.357 -6.853 -13.349 1.00 83.00 92 TYR A CA 1
ATOM 726 C C . TYR A 1 92 ? 10.504 -7.368 -14.243 1.00 83.00 92 TYR A C 1
ATOM 728 O O . TYR A 1 92 ? 11.318 -6.537 -14.646 1.00 83.00 92 TYR A O 1
ATOM 736 N N . PRO A 1 93 ? 10.599 -8.663 -14.620 1.00 81.50 93 PRO A N 1
ATOM 737 C CA . PRO A 1 93 ? 11.678 -9.151 -15.482 1.00 81.50 93 PRO A CA 1
ATOM 738 C C . PRO A 1 93 ? 11.703 -8.460 -16.847 1.00 81.50 93 PRO A C 1
ATOM 740 O O . PRO A 1 93 ? 12.743 -7.948 -17.259 1.00 81.50 93 PRO A O 1
ATOM 743 N N . ALA A 1 94 ? 10.543 -8.366 -17.505 1.00 76.69 94 ALA A N 1
ATOM 744 C CA . ALA A 1 94 ? 10.403 -7.656 -18.773 1.00 76.69 94 ALA A CA 1
ATOM 745 C C . ALA A 1 94 ? 10.728 -6.165 -18.612 1.00 76.69 94 ALA A C 1
ATOM 747 O O . ALA A 1 94 ? 11.414 -5.581 -19.448 1.00 76.69 94 ALA A O 1
ATOM 748 N N . PHE A 1 95 ? 10.303 -5.552 -17.501 1.00 76.06 95 PHE A N 1
ATOM 749 C CA . PHE A 1 95 ? 10.638 -4.161 -17.216 1.00 76.06 95 PHE A CA 1
ATOM 750 C C . PHE A 1 95 ? 12.151 -3.930 -17.044 1.00 76.06 95 PHE A C 1
ATOM 752 O O . PHE A 1 95 ? 12.697 -2.968 -17.588 1.00 76.06 95 PHE A O 1
ATOM 759 N N . ARG A 1 96 ? 12.842 -4.809 -16.308 1.00 79.62 96 ARG A N 1
ATOM 760 C CA . ARG A 1 96 ? 14.276 -4.673 -16.028 1.00 79.62 96 ARG A CA 1
ATOM 761 C C . ARG A 1 96 ? 15.110 -4.769 -17.308 1.00 79.62 96 ARG A C 1
ATOM 763 O O . ARG A 1 96 ? 16.000 -3.946 -17.499 1.00 79.62 96 ARG A O 1
ATOM 770 N N . VAL A 1 97 ? 14.807 -5.735 -18.175 1.00 76.44 97 VAL A N 1
ATOM 771 C CA . VAL A 1 97 ? 15.583 -5.963 -19.405 1.00 76.44 97 VAL A CA 1
ATOM 772 C C . VAL A 1 97 ? 15.329 -4.868 -20.438 1.00 76.44 97 VAL A C 1
ATOM 774 O O . VAL A 1 97 ? 16.278 -4.295 -20.960 1.00 76.44 97 VAL A O 1
ATOM 777 N N . TYR A 1 98 ? 14.065 -4.535 -20.708 1.00 71.19 98 TYR A N 1
ATOM 778 C CA . TYR A 1 98 ? 13.739 -3.627 -21.810 1.00 71.19 98 TYR A CA 1
ATOM 779 C C . TYR A 1 98 ? 13.785 -2.144 -21.444 1.00 71.19 98 TYR A C 1
ATOM 781 O O . TYR A 1 98 ? 14.001 -1.310 -22.320 1.00 71.19 98 TYR A O 1
ATOM 789 N N . PHE A 1 99 ? 13.557 -1.787 -20.176 1.00 69.94 99 PHE A N 1
ATOM 790 C CA . PHE A 1 99 ? 13.457 -0.381 -19.776 1.00 69.94 99 PHE A CA 1
ATOM 791 C C . PHE A 1 99 ? 14.572 0.053 -18.837 1.00 69.94 99 PHE A C 1
ATOM 793 O O . PHE A 1 99 ? 15.185 1.088 -19.084 1.00 69.94 99 PHE A O 1
ATOM 800 N N . ARG A 1 100 ? 14.861 -0.716 -17.780 1.00 70.94 100 ARG A N 1
ATOM 801 C CA . ARG A 1 100 ? 15.884 -0.315 -16.800 1.00 70.94 100 ARG A CA 1
ATOM 802 C C . ARG A 1 100 ? 17.281 -0.264 -17.409 1.00 70.94 100 ARG A C 1
ATOM 804 O O . ARG A 1 100 ? 17.894 0.798 -17.382 1.00 70.94 100 ARG A O 1
ATOM 811 N N . ALA A 1 101 ? 17.704 -1.359 -18.036 1.00 70.44 101 ALA A N 1
ATOM 812 C CA . ALA A 1 101 ? 19.038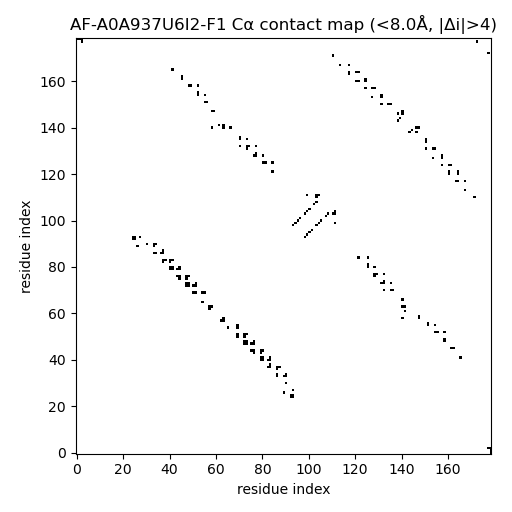 -1.459 -18.621 1.00 70.44 101 ALA A CA 1
ATOM 813 C C . ALA A 1 101 ? 19.275 -0.472 -19.780 1.00 70.44 101 ALA A C 1
ATOM 815 O O . ALA A 1 101 ? 20.389 0.004 -19.958 1.00 70.44 101 ALA A O 1
ATOM 816 N N . VAL A 1 102 ? 18.235 -0.167 -20.566 1.00 66.44 102 VAL A N 1
ATOM 817 C CA . VAL A 1 102 ? 18.372 0.623 -21.804 1.00 66.44 102 VAL A CA 1
ATOM 818 C C . VAL A 1 102 ? 18.196 2.126 -21.573 1.00 66.44 102 VAL A C 1
ATOM 820 O O . VAL A 1 102 ? 18.876 2.908 -22.224 1.00 66.44 102 VAL A O 1
ATOM 823 N N . TYR A 1 103 ? 17.304 2.542 -20.666 1.00 65.88 103 TYR A N 1
ATOM 824 C CA . TYR A 1 103 ? 16.951 3.960 -20.491 1.00 65.88 103 TYR A CA 1
ATOM 825 C C . TYR A 1 103 ? 17.366 4.535 -19.138 1.00 65.88 103 TYR A C 1
ATOM 827 O O . TYR A 1 103 ? 17.808 5.676 -19.056 1.00 65.88 103 TYR A O 1
ATOM 835 N N . PHE A 1 104 ? 17.195 3.779 -18.052 1.00 67.06 104 PHE A N 1
ATOM 836 C CA . PHE A 1 104 ? 17.396 4.332 -16.712 1.00 67.06 104 PHE A CA 1
ATOM 837 C C . PHE A 1 104 ? 18.863 4.285 -16.286 1.00 67.06 104 PHE A C 1
ATOM 839 O O . PHE A 1 104 ? 19.383 5.287 -15.804 1.00 67.06 104 PHE A O 1
ATOM 846 N N . ASP A 1 105 ? 19.543 3.162 -16.517 1.00 67.88 105 ASP A N 1
ATOM 847 C CA . ASP A 1 105 ? 20.925 2.988 -16.060 1.00 67.88 105 ASP A CA 1
ATOM 848 C C . ASP A 1 105 ? 21.940 3.808 -16.881 1.00 67.88 105 ASP A C 1
ATOM 850 O O . ASP A 1 105 ? 23.016 4.122 -16.375 1.00 67.88 105 ASP A O 1
ATOM 854 N N . VAL A 1 106 ? 21.589 4.199 -18.112 1.00 67.94 106 VAL A N 1
ATOM 855 C CA . VAL A 1 106 ? 22.457 4.991 -19.002 1.00 67.94 106 VAL A CA 1
ATOM 856 C C . VAL A 1 106 ? 22.231 6.496 -18.827 1.00 67.94 106 VAL A C 1
ATOM 858 O O . VAL A 1 106 ? 23.197 7.232 -18.640 1.00 67.94 106 VAL A O 1
ATOM 861 N N . ASP A 1 107 ? 20.972 6.952 -18.820 1.00 69.75 107 ASP A N 1
ATOM 862 C CA . ASP A 1 107 ? 20.658 8.388 -18.887 1.00 69.75 107 ASP A CA 1
ATOM 863 C C . ASP A 1 107 ? 20.175 8.992 -17.552 1.00 69.75 107 ASP A C 1
ATOM 865 O O . ASP A 1 107 ? 20.277 10.203 -17.345 1.00 69.75 107 ASP A O 1
ATOM 869 N N . LEU A 1 108 ? 19.628 8.188 -16.625 1.00 74.75 108 LEU A N 1
ATOM 870 C CA . LEU A 1 108 ? 18.870 8.666 -15.453 1.00 74.75 108 LEU A CA 1
ATOM 871 C C . LEU A 1 108 ? 19.161 7.847 -14.177 1.00 74.75 108 LEU A C 1
ATOM 873 O O . LEU A 1 108 ? 18.255 7.293 -13.550 1.00 74.75 108 LEU A O 1
ATOM 877 N N . SER A 1 109 ? 20.418 7.825 -13.729 1.00 76.81 109 SER A N 1
ATOM 878 C CA . SER A 1 109 ? 20.868 7.050 -12.553 1.00 76.81 109 SER A CA 1
ATOM 879 C C . SER A 1 109 ? 20.102 7.337 -11.248 1.00 76.81 109 SER A C 1
ATOM 881 O O . SER A 1 109 ? 19.933 6.456 -10.404 1.00 76.81 109 SER A O 1
ATOM 883 N N . TRP A 1 110 ? 19.562 8.545 -11.073 1.00 79.56 110 TRP A N 1
ATOM 884 C CA . TRP A 1 110 ? 18.722 8.885 -9.918 1.00 79.56 110 TRP A CA 1
ATOM 885 C C . TRP A 1 110 ? 17.348 8.190 -9.950 1.00 79.56 110 TRP A C 1
ATOM 887 O O . TRP A 1 110 ? 16.779 7.888 -8.898 1.00 79.56 110 TRP A O 1
ATOM 897 N N . ALA A 1 111 ? 16.810 7.900 -11.138 1.00 78.25 111 ALA A N 1
ATOM 898 C CA . ALA A 1 111 ? 15.541 7.194 -11.298 1.00 78.25 111 ALA A CA 1
ATOM 899 C C . ALA A 1 111 ? 15.689 5.699 -10.972 1.00 78.25 111 ALA A C 1
ATOM 901 O O . ALA A 1 111 ? 14.766 5.096 -10.419 1.00 78.25 111 ALA A O 1
ATOM 902 N N . THR A 1 112 ? 16.871 5.126 -11.213 1.00 80.25 112 THR A N 1
ATOM 903 C CA . THR A 1 112 ? 17.256 3.786 -10.748 1.00 80.25 112 THR A CA 1
ATOM 904 C C . THR A 1 112 ? 17.151 3.676 -9.220 1.00 80.25 112 THR A C 1
ATOM 906 O O . THR A 1 112 ? 16.541 2.732 -8.714 1.00 80.25 112 THR A O 1
ATOM 909 N N . GLY A 1 113 ? 17.611 4.692 -8.479 1.00 84.12 113 GLY A N 1
ATOM 910 C CA . GLY A 1 113 ? 17.465 4.744 -7.018 1.00 84.12 113 GLY A CA 1
ATOM 911 C C . GLY A 1 113 ? 16.002 4.775 -6.549 1.00 84.12 113 GLY A C 1
ATOM 912 O O . GLY A 1 113 ? 15.631 4.076 -5.605 1.00 84.12 113 GLY A O 1
ATOM 913 N N . LEU A 1 114 ? 15.126 5.514 -7.242 1.00 84.81 114 LEU A N 1
ATOM 914 C CA . LEU A 1 114 ? 13.686 5.519 -6.938 1.00 84.81 114 LEU A CA 1
ATOM 915 C C . LEU A 1 114 ? 13.039 4.140 -7.141 1.00 84.81 114 LEU A C 1
ATOM 917 O O . LEU A 1 114 ? 12.130 3.771 -6.392 1.00 84.81 114 LEU A O 1
ATOM 921 N N . PHE A 1 115 ? 13.502 3.367 -8.127 1.00 82.56 115 PHE A N 1
ATOM 922 C CA . PHE A 1 115 ? 13.037 1.997 -8.337 1.00 82.56 115 PHE A CA 1
ATOM 923 C C . PHE A 1 115 ? 13.435 1.064 -7.197 1.00 82.56 115 PHE A C 1
ATOM 925 O O . PHE A 1 115 ? 12.583 0.339 -6.689 1.00 82.56 115 PHE A O 1
ATOM 932 N N . GLU A 1 116 ? 14.688 1.105 -6.758 1.00 87.00 116 GLU A N 1
ATOM 933 C CA . GLU A 1 116 ? 15.170 0.258 -5.658 1.00 87.00 116 GLU A CA 1
ATOM 934 C C . GLU A 1 116 ? 14.427 0.550 -4.357 1.00 87.00 116 GLU A C 1
ATOM 936 O O . GLU A 1 116 ? 13.923 -0.352 -3.685 1.00 87.00 116 GLU A O 1
ATOM 941 N N . VAL A 1 117 ? 14.254 1.834 -4.046 1.00 90.12 117 VAL A N 1
ATOM 942 C CA . VAL A 1 117 ? 13.468 2.268 -2.892 1.00 90.12 117 VAL A CA 1
ATOM 943 C C . VAL A 1 117 ? 12.028 1.751 -3.014 1.00 90.12 117 VAL A C 1
ATOM 945 O O . VAL A 1 117 ? 11.490 1.176 -2.066 1.00 90.12 117 VAL A O 1
ATOM 948 N N . LYS A 1 118 ? 11.408 1.851 -4.197 1.00 87.38 118 LYS A N 1
ATOM 949 C CA . LYS A 1 118 ? 10.065 1.309 -4.469 1.00 87.38 118 LYS A CA 1
ATOM 950 C C . LYS A 1 118 ? 9.972 -0.215 -4.291 1.00 87.38 118 LYS A C 1
ATOM 952 O O . LYS A 1 118 ? 8.919 -0.702 -3.860 1.00 87.38 118 LYS A O 1
ATOM 957 N N . GLU A 1 119 ? 11.026 -0.960 -4.610 1.00 88.31 119 GLU A N 1
ATOM 958 C CA . GLU A 1 119 ? 11.106 -2.412 -4.418 1.00 88.31 119 GLU A CA 1
ATOM 959 C C . GLU A 1 119 ? 11.143 -2.774 -2.928 1.00 88.31 119 GLU A C 1
ATOM 961 O O . GLU A 1 119 ? 10.296 -3.550 -2.472 1.00 88.31 119 GLU A O 1
ATOM 966 N N . HIS A 1 120 ? 12.024 -2.136 -2.150 1.00 93.19 120 HIS A N 1
ATOM 967 C CA . HIS A 1 120 ? 12.119 -2.343 -0.700 1.00 93.19 120 HIS A CA 1
ATOM 968 C C . HIS A 1 120 ? 10.836 -1.940 0.034 1.00 93.19 120 HIS A C 1
ATOM 970 O O . HIS A 1 120 ? 10.318 -2.695 0.858 1.00 93.19 120 HIS A O 1
ATOM 976 N N . TRP A 1 121 ? 10.245 -0.794 -0.315 1.00 93.12 121 TRP A N 1
ATOM 977 C CA . TRP A 1 121 ? 8.936 -0.404 0.216 1.00 93.12 121 TRP A CA 1
ATOM 978 C C . TRP A 1 121 ? 7.823 -1.367 -0.200 1.00 93.12 121 TRP A C 1
ATOM 980 O O . TRP A 1 121 ? 6.808 -1.481 0.486 1.00 93.12 121 TRP A O 1
ATOM 990 N N . GLY A 1 122 ? 7.988 -2.065 -1.325 1.00 92.62 122 GLY A N 1
ATOM 991 C CA . GLY A 1 122 ? 7.061 -3.091 -1.774 1.00 92.62 122 GLY A CA 1
ATOM 992 C C . GLY A 1 122 ? 7.037 -4.326 -0.888 1.00 92.62 122 GLY A C 1
ATOM 993 O O . GLY A 1 122 ? 5.961 -4.771 -0.497 1.00 92.62 122 GLY A O 1
ATOM 994 N N . SER A 1 123 ? 8.203 -4.879 -0.568 1.00 94.44 123 SER A N 1
ATOM 995 C CA . SER A 1 123 ? 8.295 -6.042 0.318 1.00 94.44 123 SER A CA 1
ATOM 996 C C . SER A 1 123 ? 7.952 -5.674 1.762 1.00 94.44 123 SER A C 1
ATOM 998 O O . SER A 1 123 ? 7.174 -6.380 2.406 1.00 94.44 123 SER A O 1
ATOM 1000 N N . LEU A 1 124 ? 8.439 -4.527 2.247 1.00 96.00 124 LEU A N 1
ATOM 1001 C CA . LEU A 1 124 ? 8.102 -4.022 3.579 1.00 96.00 124 LEU A CA 1
ATOM 1002 C C . LEU A 1 124 ? 6.599 -3.755 3.715 1.00 96.00 124 LEU A C 1
ATOM 1004 O O . LEU A 1 124 ? 5.981 -4.158 4.699 1.00 96.00 124 LEU A O 1
ATOM 1008 N N . GLY A 1 125 ? 5.994 -3.118 2.709 1.00 95.62 125 GLY A N 1
ATOM 1009 C CA . GLY A 1 125 ? 4.558 -2.873 2.678 1.00 95.62 125 GLY A CA 1
ATOM 1010 C C . GLY A 1 125 ? 3.754 -4.170 2.746 1.00 95.62 125 GLY A C 1
ATOM 1011 O O . GLY A 1 125 ? 2.806 -4.235 3.520 1.00 95.62 125 GLY A O 1
ATOM 1012 N N . LEU A 1 126 ? 4.161 -5.221 2.022 1.00 96.62 126 LEU A N 1
ATOM 1013 C CA . LEU A 1 126 ? 3.493 -6.526 2.071 1.00 96.62 126 LEU A CA 1
ATOM 1014 C C . LEU A 1 126 ? 3.464 -7.089 3.498 1.00 96.62 126 LEU A C 1
ATOM 1016 O O . LEU A 1 126 ? 2.396 -7.445 3.996 1.00 96.62 126 LEU A O 1
ATOM 1020 N N . ALA A 1 127 ? 4.617 -7.115 4.172 1.00 97.12 127 ALA A N 1
ATOM 1021 C CA . ALA A 1 127 ? 4.715 -7.578 5.553 1.00 97.12 127 ALA A CA 1
ATOM 1022 C C . ALA A 1 127 ? 3.837 -6.736 6.498 1.00 97.12 127 ALA A C 1
ATOM 1024 O O . ALA A 1 127 ? 3.062 -7.279 7.288 1.00 97.12 127 ALA A O 1
ATOM 1025 N N . LEU A 1 128 ? 3.892 -5.406 6.368 1.00 97.12 128 LEU A N 1
ATOM 1026 C CA . LEU A 1 128 ? 3.093 -4.485 7.177 1.00 97.12 128 LEU A CA 1
ATOM 1027 C C . LEU A 1 128 ? 1.586 -4.631 6.934 1.00 97.12 128 LEU A C 1
ATOM 1029 O O . LEU A 1 128 ? 0.817 -4.501 7.881 1.00 97.12 128 LEU A O 1
ATOM 1033 N N . PHE A 1 129 ? 1.142 -4.933 5.712 1.00 97.62 129 PHE A N 1
ATOM 1034 C CA . PHE A 1 129 ? -0.273 -5.169 5.410 1.00 97.62 129 PHE A CA 1
ATOM 1035 C C . PHE A 1 129 ? -0.821 -6.390 6.154 1.00 97.62 129 PHE A C 1
ATOM 1037 O O . PHE A 1 129 ? -1.932 -6.333 6.687 1.00 97.62 129 PHE A O 1
ATOM 1044 N N . PHE A 1 130 ? -0.039 -7.471 6.244 1.00 97.56 130 PHE A N 1
ATOM 1045 C CA . PHE A 1 130 ? -0.409 -8.630 7.055 1.00 97.56 130 PHE A CA 1
ATOM 1046 C C . PHE A 1 130 ? -0.488 -8.266 8.536 1.00 97.56 130 PHE A C 1
ATOM 1048 O O . PHE A 1 130 ? -1.510 -8.538 9.166 1.00 97.56 130 PHE A O 1
ATOM 1055 N N . VAL A 1 131 ? 0.539 -7.598 9.075 1.00 96.75 131 VAL A N 1
ATOM 1056 C CA . VAL A 1 131 ? 0.541 -7.131 10.473 1.00 96.75 131 VAL A CA 1
ATOM 1057 C C . VAL A 1 131 ? -0.682 -6.261 10.750 1.00 96.75 131 VAL A C 1
ATOM 1059 O O . VAL A 1 131 ? -1.398 -6.498 11.716 1.00 96.75 131 VAL A O 1
ATOM 1062 N N . TYR A 1 132 ? -0.971 -5.301 9.877 1.00 97.12 132 TYR A N 1
ATOM 1063 C CA . TYR A 1 132 ? -2.090 -4.380 10.014 1.00 97.12 132 TYR A CA 1
ATOM 1064 C C . TYR A 1 132 ? -3.448 -5.093 10.014 1.00 97.12 132 TYR A C 1
ATOM 1066 O O . TYR A 1 132 ? -4.286 -4.836 10.882 1.00 97.12 132 TYR A O 1
ATOM 1074 N N . TYR A 1 133 ? -3.661 -6.024 9.078 1.00 97.44 133 TYR A N 1
ATOM 1075 C CA . TYR A 1 133 ? -4.902 -6.792 8.988 1.00 97.44 133 TYR A CA 1
ATOM 1076 C C . TYR A 1 133 ? -5.104 -7.714 10.195 1.00 97.44 133 TYR A C 1
ATOM 1078 O O . TYR A 1 133 ? -6.196 -7.750 10.769 1.00 97.44 133 TYR A O 1
ATOM 1086 N N . TYR A 1 134 ? -4.062 -8.443 10.605 1.00 96.19 134 TYR A N 1
ATOM 1087 C CA . TYR A 1 134 ? -4.141 -9.330 11.764 1.00 96.19 134 TYR A CA 1
ATOM 1088 C C . TYR A 1 134 ? -4.299 -8.556 13.062 1.00 96.19 134 TYR A C 1
ATOM 1090 O O . TYR A 1 134 ? -5.132 -8.938 13.878 1.00 96.19 134 TYR A O 1
ATOM 1098 N N . LEU A 1 135 ? -3.578 -7.444 13.228 1.00 94.75 135 LEU A N 1
ATOM 1099 C CA . LEU A 1 135 ? -3.765 -6.555 14.364 1.00 94.75 135 LEU A CA 1
ATOM 1100 C C . LEU A 1 135 ? -5.223 -6.117 14.417 1.00 94.75 135 LEU A C 1
ATOM 1102 O O . LEU A 1 135 ? -5.886 -6.354 15.418 1.00 94.75 135 LEU A O 1
ATOM 1106 N N . ARG A 1 136 ? -5.772 -5.607 13.310 1.00 94.50 136 ARG A N 1
ATOM 1107 C CA . ARG A 1 136 ? -7.165 -5.172 13.287 1.00 94.50 136 ARG A CA 1
ATOM 1108 C C . ARG A 1 136 ? -8.165 -6.276 13.636 1.00 94.50 136 ARG A C 1
ATOM 1110 O O . ARG A 1 136 ? -9.164 -5.999 14.295 1.00 94.50 136 ARG A O 1
ATOM 1117 N N . LYS A 1 137 ? -7.927 -7.509 13.182 1.00 94.25 137 LYS A N 1
ATOM 1118 C CA . LYS A 1 137 ? -8.779 -8.666 13.495 1.00 94.25 137 LYS A CA 1
ATOM 1119 C C . LYS A 1 137 ? -8.746 -9.026 14.988 1.00 94.25 137 LYS A C 1
ATOM 1121 O O . LYS A 1 137 ? -9.721 -9.581 15.483 1.00 94.25 137 LYS A O 1
ATOM 1126 N N . SER A 1 138 ? -7.651 -8.709 15.674 1.00 91.81 138 SER A N 1
ATOM 1127 C CA . SER A 1 138 ? -7.368 -9.130 17.049 1.00 91.81 138 S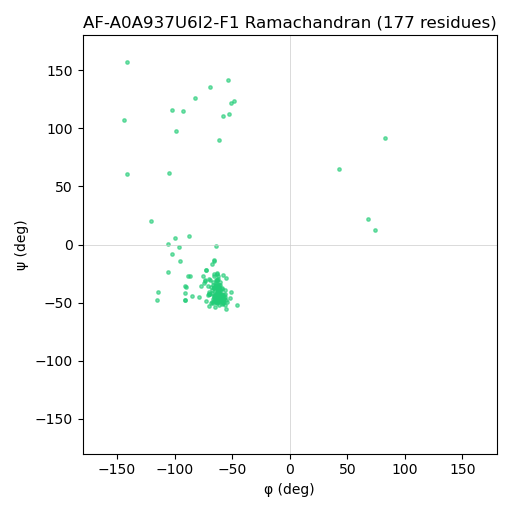ER A CA 1
ATOM 1128 C C . SER A 1 138 ? -7.735 -8.112 18.132 1.00 91.81 138 SER A C 1
ATOM 1130 O O . SER A 1 138 ? -7.532 -8.420 19.303 1.00 91.81 138 SER A O 1
ATOM 1132 N N . PHE A 1 139 ? -8.227 -6.915 17.792 1.00 92.31 139 PHE A N 1
ATOM 1133 C CA . PHE A 1 139 ? -8.682 -5.949 18.802 1.00 92.31 139 PHE A CA 1
ATOM 1134 C C . PHE A 1 139 ? -9.937 -5.181 18.383 1.00 92.31 139 PHE A C 1
ATOM 1136 O O . PHE A 1 139 ? -10.234 -5.017 17.191 1.00 92.31 139 PHE A O 1
ATOM 1143 N N . GLU A 1 140 ? -10.654 -4.670 19.383 1.00 90.94 140 GLU A N 1
ATOM 1144 C CA . GLU A 1 140 ? -11.795 -3.774 19.196 1.00 90.94 140 GLU A CA 1
ATOM 1145 C C . GLU A 1 140 ? -11.420 -2.303 19.466 1.00 90.94 140 GLU A C 1
ATOM 1147 O O . GLU A 1 140 ? -11.102 -1.954 20.602 1.00 90.94 140 GLU A O 1
ATOM 1152 N N . PRO A 1 141 ? -11.485 -1.406 18.457 1.00 89.19 141 PRO A N 1
ATOM 1153 C CA . PRO A 1 141 ? -11.025 -0.016 18.584 1.00 89.19 141 PRO A CA 1
ATOM 1154 C C . PRO A 1 141 ? -11.669 0.838 19.684 1.00 89.19 141 PRO A C 1
ATOM 1156 O O . PRO A 1 141 ? -11.071 1.815 20.122 1.00 89.19 141 PRO A O 1
ATOM 1159 N N . ASP A 1 142 ? -12.895 0.523 20.091 1.00 91.00 142 ASP A N 1
ATOM 1160 C CA . ASP A 1 142 ? -13.661 1.244 21.112 1.00 91.00 142 ASP A CA 1
ATOM 1161 C C . ASP A 1 142 ? -13.406 0.749 22.537 1.00 91.00 142 ASP A C 1
ATOM 1163 O O . ASP A 1 142 ? -13.539 1.542 23.472 1.00 91.00 142 ASP A O 1
ATOM 1167 N N . VAL A 1 143 ? -13.032 -0.522 22.694 1.00 91.38 143 VAL A N 1
ATOM 1168 C CA . VAL A 1 143 ? -12.722 -1.137 23.992 1.00 91.38 143 VAL A CA 1
ATOM 1169 C C . VAL A 1 143 ? -11.232 -0.987 24.303 1.00 91.38 143 VAL A C 1
ATOM 1171 O O . VAL A 1 143 ? -10.864 -0.515 25.374 1.00 91.38 143 VAL A O 1
ATOM 1174 N N . GLU A 1 144 ? -10.373 -1.306 23.337 1.00 90.75 144 GLU A N 1
ATOM 1175 C CA . GLU A 1 144 ? -8.916 -1.395 23.493 1.00 90.75 144 GLU A CA 1
ATOM 1176 C C . GLU A 1 144 ? -8.229 -0.184 22.850 1.00 90.75 144 GLU A C 1
ATOM 1178 O O . GLU A 1 144 ? -7.478 -0.278 21.873 1.00 90.75 144 GLU A O 1
ATOM 1183 N N . LYS A 1 145 ? -8.558 1.004 23.372 1.00 89.44 145 LYS A N 1
ATOM 1184 C CA . LYS A 1 145 ? -8.088 2.292 22.834 1.00 89.44 145 LYS A CA 1
ATOM 1185 C C . LYS A 1 145 ? -6.580 2.479 22.963 1.00 89.44 145 LYS A C 1
ATOM 1187 O O . LYS A 1 145 ? -5.994 3.222 22.182 1.00 89.44 145 LYS A O 1
ATOM 1192 N N . ASP A 1 146 ? -5.961 1.815 23.930 1.00 91.31 146 ASP A N 1
ATOM 1193 C CA . ASP A 1 146 ? -4.516 1.783 24.118 1.00 91.31 146 ASP A CA 1
ATOM 1194 C C . ASP A 1 146 ? -3.819 1.288 22.845 1.00 91.31 146 ASP A C 1
ATOM 1196 O O . ASP A 1 146 ? -2.900 1.935 22.363 1.00 91.31 146 ASP A O 1
ATOM 1200 N N . LYS A 1 147 ? -4.328 0.252 22.174 1.00 91.50 147 LYS A N 1
ATOM 1201 C CA . LYS A 1 147 ? -3.709 -0.292 20.950 1.00 91.50 147 LYS A CA 1
ATOM 1202 C C . LYS A 1 147 ? -3.733 0.666 19.750 1.00 91.50 147 LYS A C 1
ATOM 1204 O O . LYS A 1 147 ? -2.999 0.456 18.777 1.00 91.50 147 LYS A O 1
ATOM 1209 N N . LEU A 1 148 ? -4.531 1.739 19.800 1.00 92.94 148 LEU A N 1
ATOM 1210 C CA . LEU A 1 148 ? -4.616 2.729 18.722 1.00 92.94 148 LEU A CA 1
ATOM 1211 C C . LEU A 1 148 ? -3.296 3.469 18.494 1.00 92.94 148 LEU A C 1
ATOM 1213 O O . LEU A 1 148 ? -3.019 3.830 17.349 1.00 92.94 148 LEU A O 1
ATOM 1217 N N . TRP A 1 149 ? -2.469 3.655 19.534 1.00 93.25 149 TRP A N 1
ATOM 1218 C CA . TRP A 1 149 ? -1.188 4.362 19.396 1.00 93.25 149 TRP A CA 1
ATOM 1219 C C . TRP A 1 149 ? -0.257 3.666 18.402 1.00 93.25 149 TRP A C 1
ATOM 1221 O O . TRP A 1 149 ? 0.491 4.342 17.709 1.00 93.25 149 TRP A O 1
ATOM 1231 N N . PHE A 1 150 ? -0.321 2.335 18.303 1.00 94.44 150 PHE A N 1
ATOM 1232 C CA . PHE A 1 150 ? 0.477 1.552 17.361 1.00 94.44 150 PHE A CA 1
ATOM 1233 C C . PHE A 1 150 ? -0.262 1.349 16.035 1.00 94.44 150 PHE A C 1
ATOM 1235 O O . PHE A 1 150 ? 0.305 1.485 14.951 1.00 94.44 150 PHE A O 1
ATOM 1242 N N . TYR A 1 151 ? -1.563 1.074 16.108 1.00 95.25 151 TYR A N 1
ATOM 1243 C CA . TYR A 1 151 ? -2.376 0.771 14.938 1.00 95.25 151 TYR A CA 1
ATOM 1244 C C . TYR A 1 151 ? -2.514 1.953 13.960 1.00 95.25 151 TYR A C 1
ATOM 1246 O O . TYR A 1 151 ? -2.440 1.761 12.742 1.00 95.25 151 TYR A O 1
ATOM 1254 N N . VAL A 1 152 ? -2.694 3.181 14.465 1.00 95.88 152 VAL A N 1
ATOM 1255 C CA . VAL A 1 152 ? -2.862 4.363 13.606 1.00 95.88 152 VAL A CA 1
ATOM 1256 C C . VAL A 1 152 ? -1.585 4.694 12.822 1.00 95.88 152 VAL A C 1
ATOM 1258 O O . VAL A 1 152 ? -1.690 4.806 11.598 1.00 95.88 152 VAL A O 1
ATOM 1261 N N . PRO A 1 153 ? -0.385 4.788 13.431 1.00 97.19 153 PRO A N 1
ATOM 1262 C CA . PRO A 1 153 ? 0.852 5.000 12.683 1.00 97.19 153 PRO A CA 1
ATOM 1263 C C . PRO A 1 153 ? 1.104 3.950 11.603 1.00 97.19 153 PRO A C 1
ATOM 1265 O O . PRO A 1 153 ? 1.506 4.316 10.503 1.00 97.19 153 PRO A O 1
ATOM 1268 N N . VAL A 1 154 ? 0.803 2.670 11.858 1.00 97.00 154 VAL A N 1
ATOM 1269 C CA . VAL A 1 154 ? 0.925 1.616 10.834 1.00 97.00 154 VAL A CA 1
ATOM 1270 C C . VAL A 1 154 ? -0.014 1.888 9.652 1.00 97.00 154 VAL A C 1
ATOM 1272 O O . VAL A 1 154 ? 0.408 1.789 8.501 1.00 97.00 154 VAL A O 1
ATOM 1275 N N . CYS A 1 155 ? -1.261 2.304 9.906 1.00 97.62 155 CYS A N 1
ATOM 1276 C CA . CYS A 1 155 ? -2.191 2.705 8.844 1.00 97.62 155 CYS A CA 1
ATOM 1277 C C . CYS A 1 155 ? -1.664 3.895 8.023 1.00 97.62 155 CYS A C 1
ATOM 1279 O O . CYS A 1 155 ? -1.784 3.901 6.794 1.00 97.62 155 CYS A O 1
ATOM 1281 N N . VAL A 1 156 ? -1.105 4.913 8.688 1.00 97.94 156 VAL A N 1
ATOM 1282 C CA . VAL A 1 156 ? -0.534 6.095 8.022 1.00 97.94 156 VAL A CA 1
ATOM 1283 C C . VAL A 1 156 ? 0.678 5.702 7.182 1.00 97.94 156 VAL A C 1
ATOM 1285 O O . VAL A 1 156 ? 0.740 6.050 6.005 1.00 97.94 156 VAL A O 1
ATOM 1288 N N . LEU A 1 157 ? 1.597 4.917 7.745 1.00 97.75 157 LEU A N 1
ATOM 1289 C CA . LEU A 1 157 ? 2.786 4.431 7.053 1.00 97.75 157 LEU A CA 1
ATOM 1290 C C . LEU A 1 157 ? 2.420 3.619 5.805 1.00 97.75 157 LEU A C 1
ATOM 1292 O O . LEU A 1 157 ? 2.974 3.858 4.736 1.00 97.75 157 LEU A O 1
ATOM 1296 N N . LEU A 1 158 ? 1.441 2.714 5.902 1.00 97.75 158 LEU A N 1
ATOM 1297 C CA . LEU A 1 158 ? 0.952 1.961 4.745 1.00 97.75 158 LEU A CA 1
ATOM 1298 C C . LEU A 1 158 ? 0.383 2.873 3.650 1.00 97.75 158 LEU A C 1
ATOM 1300 O O . LEU A 1 158 ? 0.622 2.619 2.471 1.00 97.75 158 LEU A O 1
ATOM 1304 N N . ASN A 1 159 ? -0.330 3.945 4.010 1.00 98.12 159 ASN A N 1
ATOM 1305 C CA . ASN A 1 159 ? -0.803 4.927 3.028 1.00 98.12 159 ASN A CA 1
ATOM 1306 C C . ASN A 1 159 ? 0.358 5.670 2.366 1.00 98.12 159 ASN A C 1
ATOM 1308 O O . ASN A 1 159 ? 0.371 5.778 1.144 1.00 98.12 159 ASN A O 1
ATOM 1312 N N . ILE A 1 160 ? 1.353 6.112 3.141 1.00 97.62 160 ILE A N 1
ATOM 1313 C CA . ILE A 1 160 ? 2.557 6.766 2.609 1.00 97.62 160 ILE A CA 1
ATOM 1314 C C . ILE A 1 160 ? 3.260 5.845 1.605 1.00 97.62 160 ILE A C 1
ATOM 1316 O O . ILE A 1 160 ? 3.576 6.278 0.499 1.00 97.62 160 ILE A O 1
ATOM 1320 N N . ILE A 1 161 ? 3.434 4.564 1.946 1.00 96.44 161 ILE A N 1
ATOM 1321 C CA . ILE A 1 161 ? 4.019 3.556 1.051 1.00 96.44 161 ILE A CA 1
ATOM 1322 C C . ILE A 1 161 ? 3.200 3.429 -0.235 1.00 96.44 161 ILE A C 1
ATOM 1324 O O . ILE A 1 161 ? 3.753 3.496 -1.332 1.00 96.44 161 ILE A O 1
ATOM 1328 N N . VAL A 1 162 ? 1.882 3.239 -0.126 1.00 96.56 162 VAL A N 1
ATOM 1329 C CA . VAL A 1 162 ? 1.005 3.062 -1.293 1.00 96.56 162 VAL A CA 1
ATOM 1330 C C . VAL A 1 162 ? 1.045 4.295 -2.196 1.00 96.56 162 VAL A C 1
ATOM 1332 O O . VAL A 1 162 ? 1.231 4.155 -3.405 1.00 96.56 162 VAL A O 1
ATOM 1335 N N . TRP A 1 163 ? 0.940 5.497 -1.629 1.00 96.19 163 TRP A N 1
ATOM 1336 C CA . TRP A 1 163 ? 0.985 6.746 -2.388 1.00 96.19 163 TRP A CA 1
ATOM 1337 C C . TRP A 1 163 ? 2.341 6.964 -3.045 1.00 96.19 163 TRP A C 1
ATOM 1339 O O . TRP A 1 163 ? 2.377 7.260 -4.236 1.00 96.19 163 TRP A O 1
ATOM 1349 N N . TYR A 1 164 ? 3.444 6.732 -2.329 1.00 94.62 164 TYR A N 1
ATOM 1350 C CA . TYR A 1 164 ? 4.788 6.793 -2.901 1.00 94.62 164 TYR A CA 1
ATOM 1351 C C . TYR A 1 164 ? 4.906 5.878 -4.126 1.00 94.62 164 TYR A C 1
ATOM 1353 O O . TYR A 1 164 ? 5.305 6.320 -5.202 1.00 94.62 164 TYR A O 1
ATOM 1361 N N . LYS A 1 165 ? 4.479 4.612 -4.008 1.00 91.88 165 LYS A N 1
ATOM 1362 C CA . LYS A 1 165 ? 4.564 3.639 -5.108 1.00 91.88 165 LYS A CA 1
ATOM 1363 C C . LYS A 1 165 ? 3.740 4.051 -6.329 1.00 91.88 165 LYS A C 1
ATOM 1365 O O . LYS A 1 165 ? 4.200 3.818 -7.454 1.00 91.88 165 LYS A O 1
ATOM 1370 N N . ILE A 1 166 ? 2.557 4.631 -6.118 1.00 91.31 166 ILE A N 1
ATOM 1371 C CA . ILE A 1 166 ? 1.681 5.126 -7.190 1.00 91.31 166 ILE A CA 1
ATOM 1372 C C . ILE A 1 166 ? 2.293 6.364 -7.843 1.00 91.31 166 ILE A C 1
ATOM 1374 O O . ILE A 1 166 ? 2.487 6.358 -9.053 1.00 91.31 166 ILE A O 1
ATOM 1378 N N . ILE A 1 167 ? 2.662 7.381 -7.058 1.00 91.75 167 ILE A N 1
ATOM 1379 C CA . ILE A 1 167 ? 3.228 8.643 -7.556 1.00 91.75 167 ILE A CA 1
ATOM 1380 C C . ILE A 1 167 ? 4.496 8.373 -8.362 1.00 91.75 167 ILE A C 1
ATOM 1382 O O . ILE A 1 167 ? 4.585 8.801 -9.507 1.00 91.75 167 ILE A O 1
ATOM 1386 N N . VAL A 1 168 ? 5.436 7.600 -7.812 1.00 89.12 168 VAL A N 1
ATOM 1387 C CA . VAL A 1 168 ? 6.673 7.228 -8.513 1.00 89.12 168 VAL A CA 1
ATOM 1388 C C . VAL A 1 168 ? 6.363 6.419 -9.773 1.00 89.12 168 VAL A C 1
ATOM 1390 O O . VAL A 1 168 ? 6.961 6.659 -10.814 1.00 89.12 168 VAL A O 1
ATOM 1393 N N .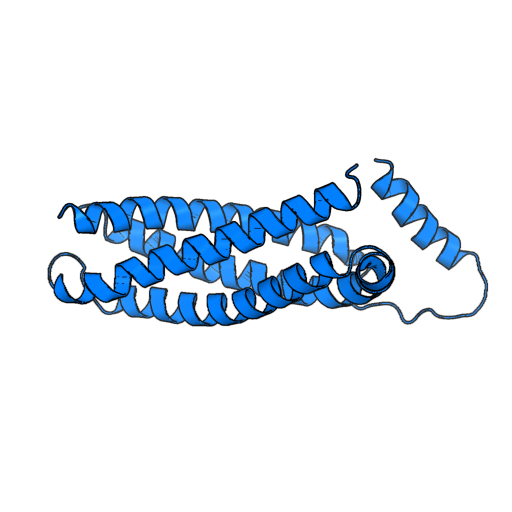 GLY A 1 169 ? 5.388 5.502 -9.728 1.00 84.75 169 GLY A N 1
ATOM 1394 C CA . GLY A 1 169 ? 4.961 4.746 -10.912 1.00 84.75 169 GLY A CA 1
ATOM 1395 C C . GLY A 1 169 ? 4.420 5.634 -12.036 1.00 84.75 169 GLY A C 1
ATOM 1396 O O . GLY A 1 169 ? 4.842 5.495 -13.184 1.00 84.75 169 GLY A O 1
ATOM 1397 N N . CYS A 1 170 ? 3.533 6.571 -11.704 1.00 84.88 170 CYS A N 1
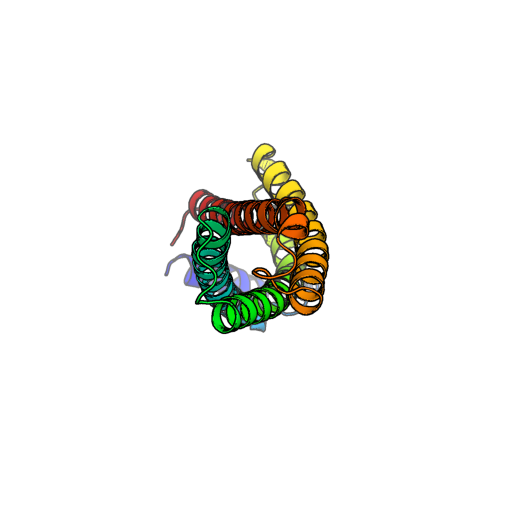ATOM 1398 C CA . CYS A 1 170 ? 2.991 7.533 -12.660 1.00 84.88 170 CYS A CA 1
ATOM 1399 C C . CYS A 1 170 ? 4.082 8.472 -13.184 1.00 84.88 170 CYS A C 1
ATOM 1401 O O . CYS A 1 170 ? 4.181 8.687 -14.387 1.00 84.88 170 CYS A O 1
ATOM 1403 N N . TYR A 1 171 ? 4.937 8.986 -12.300 1.00 84.81 171 TYR A N 1
ATOM 1404 C CA . TYR A 1 171 ? 6.004 9.916 -12.653 1.00 84.81 171 TYR A CA 1
ATOM 1405 C C . TYR A 1 171 ? 7.015 9.298 -13.625 1.00 84.81 171 TYR A C 1
ATOM 1407 O O . TYR A 1 171 ? 7.338 9.900 -14.643 1.00 84.81 171 TYR A O 1
ATOM 1415 N N . LEU A 1 172 ? 7.443 8.057 -13.384 1.00 78.81 172 LEU A N 1
ATOM 1416 C CA . LEU A 1 172 ? 8.351 7.339 -14.285 1.00 78.81 172 LEU A CA 1
ATOM 1417 C C . LEU A 1 172 ? 7.697 7.021 -15.636 1.00 78.81 172 LEU A C 1
ATOM 1419 O O . LEU A 1 172 ? 8.369 7.035 -16.665 1.00 78.81 172 LEU A O 1
ATOM 1423 N N . SER A 1 173 ? 6.382 6.788 -15.646 1.00 77.06 173 SER A N 1
ATOM 1424 C CA . SER A 1 173 ? 5.619 6.626 -16.891 1.00 77.06 173 SER A CA 1
ATOM 1425 C C . SER A 1 173 ? 5.583 7.929 -17.702 1.00 77.06 173 SER A C 1
ATOM 1427 O O . SER A 1 173 ? 5.701 7.895 -18.925 1.00 77.06 173 SER A O 1
ATOM 1429 N N . LEU A 1 174 ? 5.483 9.080 -17.026 1.00 80.31 174 LEU A N 1
ATOM 1430 C CA . LEU A 1 174 ? 5.524 10.402 -17.656 1.00 80.31 174 LEU A CA 1
ATOM 1431 C C . LEU A 1 174 ? 6.922 10.763 -18.176 1.00 80.31 174 LEU A C 1
ATOM 1433 O O . LEU A 1 174 ? 7.026 11.249 -19.297 1.00 80.31 174 LEU A O 1
ATOM 1437 N N . LEU A 1 175 ? 7.985 10.500 -17.404 1.00 72.81 175 LEU A N 1
ATOM 1438 C CA . LEU A 1 175 ? 9.372 10.804 -17.791 1.00 72.81 175 LEU A CA 1
ATOM 1439 C C . LEU A 1 175 ? 9.829 10.061 -19.040 1.00 72.81 175 LEU A C 1
ATOM 1441 O O . LEU A 1 175 ? 10.581 10.600 -19.842 1.00 72.81 175 LEU A O 1
ATOM 1445 N N . LYS A 1 176 ? 9.349 8.832 -19.219 1.00 64.31 176 LYS A N 1
ATOM 1446 C CA . LYS A 1 176 ? 9.597 8.060 -20.435 1.00 64.31 176 LYS A CA 1
ATOM 1447 C C . LYS A 1 176 ? 8.932 8.686 -21.680 1.00 64.31 176 LYS A C 1
ATOM 1449 O O . LYS A 1 176 ? 9.263 8.300 -22.795 1.00 64.31 176 LYS A O 1
ATOM 1454 N N . GLY A 1 177 ? 8.020 9.647 -21.498 1.00 52.16 177 GLY A N 1
ATOM 1455 C CA . GLY A 1 177 ? 7.212 10.253 -22.554 1.00 52.16 177 GLY A CA 1
ATOM 1456 C C . GLY A 1 177 ? 5.992 9.390 -22.873 1.00 52.16 177 GLY A C 1
ATOM 1457 O O . GLY A 1 177 ? 6.058 8.477 -23.687 1.00 52.16 177 GLY A O 1
ATOM 1458 N N . SER A 1 178 ? 4.863 9.653 -22.215 1.00 48.62 178 SER A N 1
ATOM 1459 C CA . SER A 1 178 ? 3.547 9.092 -22.589 1.00 48.62 178 SER A CA 1
ATOM 1460 C C . SER A 1 178 ? 2.975 9.958 -23.737 1.00 48.62 178 SER A C 1
ATOM 1462 O O . SER A 1 178 ? 2.966 11.175 -23.567 1.00 48.62 178 SER A O 1
ATOM 1464 N N . PHE A 1 179 ? 2.557 9.487 -24.932 1.00 44.19 179 PHE A N 1
ATOM 1465 C CA . PHE A 1 179 ? 1.671 8.367 -25.335 1.00 44.19 179 PHE A CA 1
ATOM 1466 C C . PHE A 1 179 ? 1.847 7.928 -26.814 1.00 44.19 179 PHE A C 1
ATOM 1468 O O . PHE A 1 179 ? 2.317 8.754 -27.618 1.00 44.19 179 PHE A O 1
#

Nearest PDB structures (foldseek):
  8tn6-assembly1_C  TM=6.092E-01  e=1.494E-01  synthetic construct
  8w6f-assembly1_A  TM=5.370E-01  e=8.324E-01  artificial sequences

Sequence (179 aa):
MAFFERFCEVLLLGASGGEAAAPGIFLERFYIVLLLTHLIAAGVLAGAMIHNLLIVFKYLQGKFGRKKRELYFARVGLWSYVIVYLFGCLIYPAFRVYFRAVYFDVDLSWATGLFEVKEHWGSLGLALFFVYYYLRKSFEPDVEKDKLWFYVPVCVLLNIIVWYKIIVGCYLSLLKGSF